Protein AF-A0A1V8UJ72-F1 (afdb_monomer)

Structure (mmCIF, N/CA/C/O backbone):
data_AF-A0A1V8UJ72-F1
#
_entry.id   AF-A0A1V8UJ72-F1
#
loop_
_atom_site.group_PDB
_atom_site.id
_atom_site.type_symbol
_atom_site.label_atom_id
_atom_site.label_alt_id
_atom_site.label_comp_id
_atom_site.label_asym_id
_atom_site.label_entity_id
_atom_site.label_seq_id
_atom_site.pdbx_PDB_ins_code
_atom_site.Cartn_x
_atom_site.Cartn_y
_atom_site.Cartn_z
_atom_site.occupancy
_atom_site.B_iso_or_equiv
_atom_site.auth_seq_id
_atom_site.auth_comp_id
_atom_site.auth_asym_id
_atom_site.auth_atom_id
_atom_site.pdbx_PDB_model_num
ATOM 1 N N . MET A 1 1 ? 10.448 -18.563 5.334 1.00 89.56 1 MET A N 1
ATOM 2 C CA . MET A 1 1 ? 10.384 -17.082 5.374 1.00 89.56 1 MET A CA 1
ATOM 3 C C . MET A 1 1 ? 9.768 -16.556 6.666 1.00 89.56 1 MET A C 1
ATOM 5 O O . MET A 1 1 ? 10.482 -15.885 7.393 1.00 89.56 1 MET A O 1
ATOM 9 N N . VAL A 1 2 ? 8.506 -16.857 7.001 1.00 96.00 2 VAL A N 1
ATOM 10 C CA . VAL A 1 2 ? 7.865 -16.287 8.211 1.00 96.00 2 VAL A CA 1
ATOM 11 C C . VAL A 1 2 ? 8.580 -16.618 9.518 1.00 96.00 2 VAL A C 1
ATOM 13 O O . VAL A 1 2 ? 8.790 -15.720 10.326 1.00 96.00 2 VAL A O 1
ATOM 16 N N . GLU A 1 3 ? 9.014 -17.864 9.709 1.00 97.06 3 GLU A N 1
ATOM 17 C CA . GLU A 1 3 ? 9.777 -18.255 10.903 1.00 97.06 3 GLU A CA 1
ATOM 18 C C . GLU A 1 3 ? 11.057 -17.426 11.065 1.00 97.06 3 GLU A C 1
ATOM 20 O O . GLU A 1 3 ? 11.321 -16.918 12.149 1.00 97.06 3 GLU A O 1
ATOM 25 N N . ALA A 1 4 ? 11.797 -17.204 9.974 1.00 96.75 4 ALA A N 1
ATOM 26 C CA . ALA A 1 4 ? 13.017 -16.399 9.986 1.00 96.75 4 ALA A CA 1
ATOM 27 C C . ALA A 1 4 ? 12.743 -14.926 10.342 1.00 96.75 4 ALA A C 1
ATOM 29 O O . ALA A 1 4 ? 13.462 -14.357 11.161 1.00 96.75 4 ALA A O 1
ATOM 30 N N . TYR A 1 5 ? 11.677 -14.319 9.800 1.00 95.88 5 TYR A N 1
ATOM 31 C CA . TYR A 1 5 ? 11.276 -12.955 10.172 1.00 95.88 5 TYR A CA 1
ATOM 32 C C . TYR A 1 5 ? 10.890 -12.846 11.649 1.00 95.88 5 TYR A C 1
ATOM 34 O O . TYR A 1 5 ? 11.315 -11.913 12.327 1.00 95.88 5 TYR A O 1
ATOM 42 N N . ASN A 1 6 ? 10.116 -13.804 12.161 1.00 97.69 6 ASN A N 1
ATOM 43 C CA . ASN A 1 6 ? 9.693 -13.815 13.562 1.00 97.69 6 ASN A CA 1
ATOM 44 C C . ASN A 1 6 ? 10.870 -14.052 14.518 1.00 97.69 6 ASN A C 1
ATOM 46 O O . ASN A 1 6 ? 10.947 -13.408 15.566 1.00 97.69 6 ASN A O 1
ATOM 50 N N . ALA A 1 7 ? 11.808 -14.928 14.148 1.00 97.44 7 ALA A N 1
ATOM 51 C CA . ALA A 1 7 ? 13.039 -15.142 14.899 1.00 97.44 7 ALA A CA 1
ATOM 52 C C . ALA A 1 7 ? 13.891 -13.864 14.941 1.00 97.44 7 ALA A C 1
ATOM 54 O O . ALA A 1 7 ? 14.328 -13.461 16.017 1.00 97.44 7 ALA A O 1
ATOM 55 N N . ALA A 1 8 ? 14.058 -13.183 13.802 1.00 97.00 8 ALA A N 1
ATOM 56 C CA . ALA A 1 8 ? 14.798 -11.926 13.724 1.00 97.00 8 ALA A CA 1
ATOM 57 C C . ALA A 1 8 ? 14.146 -10.806 14.554 1.00 97.00 8 ALA A C 1
ATOM 59 O O . ALA A 1 8 ? 14.841 -10.139 15.316 1.00 97.00 8 ALA A O 1
ATOM 60 N N . ALA A 1 9 ? 12.821 -10.640 14.467 1.00 97.00 9 ALA A N 1
ATOM 61 C CA . ALA A 1 9 ? 12.080 -9.657 15.261 1.00 97.00 9 ALA A CA 1
ATOM 62 C C . ALA A 1 9 ? 12.220 -9.909 16.771 1.00 97.00 9 ALA A C 1
ATOM 64 O O . ALA A 1 9 ? 12.452 -8.979 17.544 1.00 97.00 9 ALA A O 1
ATOM 65 N N . THR A 1 10 ? 12.144 -11.179 17.182 1.00 96.56 10 THR A N 1
ATOM 66 C CA . THR A 1 10 ? 12.336 -11.582 18.582 1.00 96.56 10 THR A CA 1
ATOM 67 C C . THR A 1 10 ? 13.761 -11.284 19.044 1.00 96.56 10 THR A C 1
ATOM 69 O O . THR A 1 10 ? 13.954 -10.673 20.093 1.00 96.56 10 THR A O 1
ATOM 72 N N . ALA A 1 11 ? 14.763 -11.665 18.247 1.00 97.31 11 ALA A N 1
ATOM 73 C CA . ALA A 1 11 ? 16.171 -11.440 18.562 1.00 97.31 11 ALA A CA 1
ATOM 74 C C . ALA A 1 11 ? 16.527 -9.947 18.658 1.00 97.31 11 ALA A C 1
ATOM 76 O O . ALA A 1 11 ? 17.374 -9.573 19.466 1.00 97.31 11 ALA A O 1
ATOM 77 N N . SER A 1 12 ? 15.868 -9.087 17.876 1.00 97.12 12 SER A N 1
ATOM 78 C CA . SER A 1 12 ? 16.070 -7.636 17.927 1.00 97.12 12 SER A CA 1
ATOM 79 C C . SER A 1 12 ? 15.250 -6.929 19.013 1.00 97.12 12 SER A C 1
ATOM 81 O O . SER A 1 12 ? 15.343 -5.709 19.132 1.00 97.12 12 SER A O 1
ATOM 83 N N . GLY A 1 13 ? 14.399 -7.646 19.757 1.00 96.81 13 GLY A N 1
ATOM 84 C CA . GLY A 1 13 ? 13.457 -7.052 20.712 1.00 96.81 13 GLY A CA 1
ATOM 85 C C . GLY A 1 13 ? 12.382 -6.173 20.060 1.00 96.81 13 GLY A C 1
ATOM 86 O O . GLY A 1 13 ? 11.794 -5.322 20.727 1.00 96.81 13 GLY A O 1
ATOM 87 N N . ALA A 1 14 ? 12.135 -6.339 18.756 1.00 95.69 14 ALA A N 1
ATOM 88 C CA . ALA A 1 14 ? 11.121 -5.575 18.044 1.00 95.69 14 ALA A CA 1
ATOM 89 C C . ALA A 1 14 ? 9.724 -6.124 18.356 1.00 95.69 14 ALA A C 1
ATOM 91 O O . ALA A 1 14 ? 9.498 -7.333 18.340 1.00 95.69 14 ALA A O 1
ATOM 92 N N . ASN A 1 15 ? 8.753 -5.233 18.565 1.00 95.62 15 ASN A N 1
ATOM 93 C CA . ASN A 1 15 ? 7.343 -5.613 18.640 1.00 95.62 15 ASN A CA 1
ATOM 94 C C . ASN A 1 15 ? 6.780 -5.828 17.224 1.00 95.62 15 ASN A C 1
ATOM 96 O O . ASN A 1 15 ? 6.045 -4.990 16.702 1.00 95.62 15 ASN A O 1
ATOM 100 N N . ALA A 1 16 ? 7.200 -6.913 16.572 1.00 94.81 16 ALA A N 1
ATOM 101 C CA . ALA A 1 16 ? 6.834 -7.237 15.198 1.00 94.81 16 ALA A CA 1
ATOM 102 C C . ALA A 1 16 ? 6.532 -8.731 15.033 1.00 94.81 16 ALA A C 1
ATOM 104 O O . ALA A 1 16 ? 7.149 -9.584 15.670 1.00 94.81 16 ALA A O 1
ATOM 105 N N . LYS A 1 17 ? 5.585 -9.040 14.142 1.00 95.38 17 LYS A N 1
ATOM 106 C CA . LYS A 1 17 ? 5.180 -10.403 13.794 1.00 95.38 17 LYS A CA 1
ATOM 107 C C . LYS A 1 17 ? 4.887 -10.495 12.300 1.00 95.38 17 LYS A C 1
ATOM 109 O O . LYS A 1 17 ? 4.203 -9.643 11.741 1.00 95.38 17 LYS A O 1
ATOM 114 N N . ALA A 1 18 ? 5.371 -11.556 11.676 1.00 96.19 18 ALA A N 1
ATOM 115 C CA . ALA A 1 18 ? 5.078 -11.947 10.310 1.00 96.19 18 ALA A CA 1
ATOM 116 C C . ALA A 1 18 ? 4.055 -13.094 10.277 1.00 96.19 18 ALA A C 1
ATOM 118 O O . ALA A 1 18 ? 4.056 -13.987 11.130 1.00 96.19 18 ALA A O 1
ATOM 119 N N . THR A 1 19 ? 3.210 -13.071 9.248 1.00 95.94 19 THR A N 1
ATOM 120 C CA . THR A 1 19 ? 2.212 -14.093 8.907 1.00 95.94 19 THR A CA 1
ATOM 121 C C . THR A 1 19 ? 2.201 -14.296 7.386 1.00 95.94 19 THR A C 1
ATOM 123 O O . THR A 1 19 ? 2.633 -13.401 6.657 1.00 95.94 19 THR A O 1
ATOM 126 N N . VAL A 1 20 ? 1.716 -15.442 6.897 1.00 95.50 20 VAL A N 1
ATOM 127 C CA . VAL A 1 20 ? 1.472 -15.670 5.459 1.00 95.50 20 VAL A CA 1
ATOM 128 C C . VAL A 1 20 ? -0.023 -15.796 5.220 1.00 95.50 20 VAL A C 1
ATOM 130 O O . VAL A 1 20 ? -0.658 -16.663 5.810 1.00 95.50 20 VAL A O 1
ATOM 133 N N . GLY A 1 21 ? -0.557 -14.989 4.308 1.00 93.69 21 GLY A N 1
ATOM 134 C CA . GLY A 1 21 ? -1.937 -15.086 3.851 1.00 93.69 21 GLY A CA 1
ATOM 135 C C . GLY A 1 21 ? -2.149 -14.368 2.529 1.00 93.69 21 GLY A C 1
ATOM 136 O O . GLY A 1 21 ? -1.396 -13.456 2.187 1.00 93.69 21 GLY A O 1
ATOM 137 N N . ASP A 1 22 ? -3.192 -14.772 1.809 1.00 94.75 22 ASP A N 1
ATOM 138 C CA . ASP A 1 22 ? -3.657 -14.087 0.608 1.00 94.75 22 ASP A CA 1
ATOM 139 C C . ASP A 1 22 ? -4.910 -13.260 0.937 1.00 94.75 22 ASP A C 1
ATOM 141 O O . ASP A 1 22 ? -6.009 -13.789 1.119 1.00 94.75 22 ASP A O 1
ATOM 145 N N . LEU A 1 23 ? -4.734 -11.941 1.046 1.00 94.00 23 LEU A N 1
ATOM 146 C CA . LEU A 1 23 ? -5.823 -10.996 1.323 1.00 94.00 23 LEU A CA 1
ATOM 147 C C . LEU A 1 23 ? -6.612 -10.604 0.064 1.00 94.00 23 LEU A C 1
ATOM 149 O O . LEU A 1 23 ? -7.622 -9.903 0.182 1.00 94.00 23 LEU A O 1
ATOM 153 N N . VAL A 1 24 ? -6.156 -11.028 -1.118 1.00 92.75 24 VAL A N 1
ATOM 154 C CA . VAL A 1 24 ? -6.780 -10.742 -2.419 1.00 92.75 24 VAL A CA 1
ATOM 155 C C . VAL A 1 24 ? -7.358 -11.987 -3.089 1.00 92.75 24 VAL A C 1
ATOM 157 O O . VAL A 1 24 ? -7.879 -11.892 -4.197 1.00 92.75 24 VAL A O 1
ATOM 160 N N . ALA A 1 25 ? -7.333 -13.131 -2.408 1.00 92.81 25 ALA A N 1
ATOM 161 C CA . ALA A 1 25 ? -8.064 -14.318 -2.820 1.00 92.81 25 ALA A CA 1
ATOM 162 C C . ALA A 1 25 ? -9.570 -14.025 -2.969 1.00 92.81 25 ALA A C 1
ATOM 164 O O . ALA A 1 25 ? -10.137 -13.189 -2.254 1.00 92.81 25 ALA A O 1
ATOM 165 N N . GLU A 1 26 ? -10.236 -14.771 -3.857 1.00 90.12 26 GLU A N 1
ATOM 166 C CA . GLU A 1 26 ? -11.695 -14.713 -4.035 1.00 90.12 26 GLU A CA 1
ATOM 167 C C . GLU A 1 26 ? -12.420 -14.884 -2.690 1.00 90.12 26 GLU A C 1
ATOM 169 O O . GLU A 1 26 ? -13.301 -14.096 -2.339 1.00 90.12 26 GLU A O 1
ATOM 174 N N . THR A 1 27 ? -11.966 -15.858 -1.895 1.00 92.44 27 THR A N 1
ATOM 175 C CA . THR A 1 27 ? -12.359 -16.037 -0.496 1.00 92.44 27 THR A CA 1
ATOM 176 C C . THR A 1 27 ? -11.128 -15.928 0.397 1.00 92.44 27 THR A C 1
ATOM 178 O O . THR A 1 27 ? -10.257 -16.795 0.382 1.00 92.44 27 THR A O 1
ATOM 181 N N . VAL A 1 28 ? -11.064 -14.863 1.198 1.00 93.88 28 VAL A N 1
ATOM 182 C CA . VAL A 1 28 ? -9.997 -14.670 2.188 1.00 93.88 28 VAL A CA 1
ATOM 183 C C . VAL A 1 28 ? -10.182 -15.665 3.333 1.00 93.88 28 VAL A C 1
ATOM 185 O O . VAL A 1 28 ? -11.279 -15.760 3.891 1.00 93.88 28 VAL A O 1
ATOM 188 N N . ALA A 1 29 ? -9.111 -16.374 3.693 1.00 95.00 29 ALA A N 1
ATOM 189 C CA . ALA A 1 29 ? -9.152 -17.417 4.714 1.00 95.00 29 ALA A CA 1
ATOM 190 C C . ALA A 1 29 ? -9.685 -16.891 6.070 1.00 95.00 29 ALA A C 1
ATOM 192 O O . ALA A 1 29 ? -9.388 -15.745 6.429 1.00 95.00 29 ALA A O 1
ATOM 193 N N . PRO A 1 30 ? -10.447 -17.703 6.837 1.00 94.56 30 PRO A N 1
ATOM 194 C CA . PRO A 1 30 ? -11.067 -17.281 8.100 1.00 94.56 30 PRO A CA 1
ATOM 195 C C . PRO A 1 30 ? -10.087 -16.678 9.113 1.00 94.56 30 PRO A C 1
ATOM 197 O O . PRO A 1 30 ? -10.427 -15.708 9.787 1.00 94.56 30 PRO A O 1
ATOM 200 N N . ASP A 1 31 ? -8.854 -17.185 9.147 1.00 94.38 31 ASP A N 1
ATOM 201 C CA . ASP A 1 31 ? -7.784 -16.717 10.034 1.00 94.38 31 ASP A CA 1
ATOM 202 C C . ASP A 1 31 ? -7.421 -15.236 9.821 1.00 94.38 31 ASP A C 1
ATOM 204 O O . ASP A 1 31 ? -6.834 -14.627 10.708 1.00 94.38 31 ASP A O 1
ATOM 208 N N . PHE A 1 32 ? -7.799 -14.640 8.680 1.00 95.38 32 PHE A N 1
ATOM 209 C CA . PHE A 1 32 ? -7.573 -13.229 8.327 1.00 95.38 32 PHE A CA 1
ATOM 210 C C . PHE A 1 32 ? -8.832 -12.349 8.422 1.00 95.38 32 PHE A C 1
ATOM 212 O O . PHE A 1 32 ? -8.868 -11.246 7.864 1.00 95.38 32 PHE A O 1
ATOM 219 N N . GLN A 1 33 ? -9.885 -12.842 9.085 1.00 93.06 33 GLN A N 1
ATOM 220 C CA . GLN A 1 33 ? -11.160 -12.131 9.278 1.00 93.06 33 GLN A CA 1
ATOM 221 C C . GLN A 1 33 ? -11.341 -11.570 10.698 1.00 93.06 33 GLN A C 1
ATOM 223 O O . GLN A 1 33 ? -12.274 -10.792 10.930 1.00 93.06 33 GLN A O 1
ATOM 228 N N . GLY A 1 34 ? -10.470 -11.967 11.633 1.00 93.94 34 GLY A N 1
ATOM 229 C CA . GLY A 1 34 ? -10.469 -11.503 13.021 1.00 93.94 34 GLY A CA 1
ATOM 230 C C . GLY A 1 34 ? -10.255 -9.992 13.168 1.00 93.94 34 GLY A C 1
ATOM 231 O O . GLY A 1 34 ? -9.817 -9.310 12.238 1.00 93.94 34 GLY A O 1
ATOM 232 N N . GLU A 1 35 ? -10.594 -9.458 14.342 1.00 95.38 35 GLU A N 1
ATOM 233 C CA . GLU A 1 35 ? -10.477 -8.024 14.652 1.00 95.38 35 GLU A CA 1
ATOM 234 C C . GLU A 1 35 ? -9.021 -7.537 14.641 1.00 95.38 35 GLU A C 1
ATOM 236 O O . GLU A 1 35 ? -8.760 -6.379 14.333 1.00 95.38 35 GLU A O 1
ATOM 241 N N . GLU A 1 36 ? -8.055 -8.428 14.875 1.00 94.88 36 GLU A N 1
ATOM 242 C CA . GLU A 1 36 ? -6.624 -8.139 14.766 1.00 94.88 36 GLU A CA 1
ATOM 243 C C . GLU A 1 36 ? -6.161 -7.816 13.332 1.00 94.88 36 GLU A C 1
ATOM 245 O O . GLU A 1 36 ? -5.056 -7.308 13.144 1.00 94.88 36 GLU A O 1
ATOM 250 N N . TRP A 1 37 ? -7.000 -8.090 12.324 1.00 96.19 37 TRP A N 1
ATOM 251 C CA . TRP A 1 37 ? -6.753 -7.789 10.908 1.00 96.19 37 TRP A CA 1
ATOM 252 C C . TRP A 1 37 ? -7.539 -6.580 10.400 1.00 96.19 37 TRP A C 1
ATOM 254 O O . TRP A 1 37 ? -7.673 -6.395 9.184 1.00 96.19 37 TRP A O 1
ATOM 264 N N . LYS A 1 38 ? -8.079 -5.769 11.308 1.00 96.19 38 LYS A N 1
ATOM 265 C CA . LYS A 1 38 ? -8.878 -4.582 11.004 1.00 96.19 38 LYS A CA 1
ATOM 266 C C . LYS A 1 38 ? -8.328 -3.375 11.748 1.00 96.19 38 LYS A C 1
ATOM 268 O O . LYS A 1 38 ? -7.474 -3.493 12.619 1.00 96.19 38 LYS A O 1
ATOM 273 N N . ASP A 1 39 ? -8.837 -2.206 11.374 1.00 97.25 39 ASP A N 1
ATOM 274 C CA . ASP A 1 39 ? -8.538 -0.940 12.030 1.00 97.25 39 ASP A CA 1
ATOM 275 C C . ASP A 1 39 ? -7.035 -0.672 12.197 1.00 97.25 39 ASP A C 1
ATOM 277 O O . ASP A 1 39 ? -6.575 -0.183 13.227 1.00 97.25 39 ASP A O 1
ATOM 281 N N . PHE A 1 40 ? -6.256 -0.930 11.148 1.00 98.31 40 PHE A N 1
ATOM 282 C CA . PHE A 1 40 ? -4.857 -0.522 11.100 1.00 98.31 40 PHE A CA 1
ATOM 283 C C . PHE A 1 40 ? -4.734 0.996 10.929 1.00 98.31 40 PHE A C 1
ATOM 285 O O . PHE A 1 40 ? -5.432 1.612 10.118 1.00 98.31 40 PHE A O 1
ATOM 292 N N . ASP A 1 41 ? -3.799 1.608 11.655 1.00 98.62 41 ASP A N 1
ATOM 293 C CA . ASP A 1 41 ? -3.426 3.011 11.439 1.00 98.62 41 ASP A CA 1
ATOM 294 C C . ASP A 1 41 ? -2.710 3.198 10.096 1.00 98.62 41 ASP A C 1
ATOM 296 O O . ASP A 1 41 ? -2.903 4.203 9.412 1.00 98.62 41 ASP A O 1
ATOM 300 N N . VAL A 1 42 ? -1.903 2.214 9.693 1.00 98.38 42 VAL A N 1
ATOM 301 C CA . VAL A 1 42 ? -1.165 2.234 8.430 1.00 98.38 42 VAL A CA 1
ATOM 302 C C . VAL A 1 42 ? -1.124 0.835 7.823 1.00 98.38 42 VAL A C 1
ATOM 304 O O . VAL A 1 42 ? -0.844 -0.139 8.518 1.00 98.38 42 VAL A O 1
ATOM 307 N N . ALA A 1 43 ? -1.343 0.749 6.514 1.00 98.25 43 ALA A N 1
ATOM 308 C CA . ALA A 1 43 ? -1.054 -0.427 5.700 1.00 98.25 43 ALA A CA 1
ATOM 309 C C . ALA A 1 43 ? -0.022 -0.037 4.639 1.00 98.25 43 ALA A C 1
ATOM 311 O O . ALA A 1 43 ? -0.145 1.021 4.020 1.00 98.25 43 ALA A O 1
ATOM 312 N N . VAL A 1 44 ? 0.997 -0.873 4.432 1.00 98.19 44 VAL A N 1
ATOM 313 C CA . VAL A 1 44 ? 2.096 -0.578 3.504 1.00 98.19 44 VAL A CA 1
ATOM 314 C C . VAL A 1 44 ? 2.305 -1.739 2.544 1.00 98.19 44 VAL A C 1
ATOM 316 O O . VAL A 1 44 ? 2.446 -2.881 2.975 1.00 98.19 44 VAL A O 1
ATOM 319 N N . ILE A 1 45 ? 2.386 -1.435 1.251 1.00 97.88 45 ILE A N 1
ATOM 320 C CA . ILE A 1 45 ? 2.926 -2.347 0.240 1.00 97.88 45 ILE A CA 1
ATOM 321 C C . ILE A 1 45 ? 4.295 -1.810 -0.175 1.00 97.88 45 ILE A C 1
ATOM 323 O O . ILE A 1 45 ? 4.387 -0.714 -0.728 1.00 97.88 45 ILE A O 1
ATOM 327 N N . GLY A 1 46 ? 5.354 -2.569 0.103 1.00 96.00 46 GLY A N 1
ATOM 328 C CA . GLY A 1 46 ? 6.724 -2.216 -0.266 1.00 96.00 46 GLY A CA 1
ATOM 329 C C . GLY A 1 46 ? 7.258 -3.125 -1.365 1.00 96.00 46 GLY A C 1
ATOM 330 O O . GLY A 1 46 ? 7.418 -4.318 -1.134 1.00 96.00 46 GLY A O 1
ATOM 331 N N . LEU A 1 47 ? 7.541 -2.554 -2.537 1.00 93.75 47 LEU A N 1
ATOM 332 C CA . LEU A 1 47 ? 8.181 -3.202 -3.689 1.00 93.75 47 LEU A CA 1
ATOM 333 C C . LEU A 1 47 ? 7.540 -4.534 -4.114 1.00 93.75 47 LEU A C 1
ATOM 335 O O . LEU A 1 47 ? 8.231 -5.433 -4.584 1.00 93.75 47 LEU A O 1
ATOM 339 N N . GLY A 1 48 ? 6.224 -4.662 -3.952 1.00 91.81 48 GLY A N 1
ATOM 340 C CA . GLY A 1 48 ? 5.487 -5.869 -4.328 1.00 91.81 48 GLY A CA 1
ATOM 341 C C . GLY A 1 48 ? 4.138 -5.601 -4.982 1.00 91.81 48 GLY A C 1
ATOM 342 O O . GLY A 1 48 ? 3.418 -6.544 -5.297 1.00 91.81 48 GLY A O 1
ATOM 343 N N . PHE A 1 49 ? 3.771 -4.337 -5.208 1.00 96.25 49 PHE A N 1
ATOM 344 C CA . PHE A 1 49 ? 2.467 -3.995 -5.769 1.00 96.25 49 PHE A CA 1
ATOM 345 C C . PHE A 1 49 ? 2.330 -4.478 -7.218 1.00 96.25 49 PHE A C 1
ATOM 347 O O . PHE A 1 49 ? 1.276 -4.954 -7.630 1.00 96.25 49 PHE A O 1
ATOM 354 N N . HIS A 1 50 ? 3.427 -4.452 -7.972 1.00 94.56 50 HIS A N 1
ATOM 355 C CA . HIS A 1 50 ? 3.488 -4.969 -9.339 1.00 94.56 50 HIS A CA 1
ATOM 356 C C . HIS A 1 50 ? 3.299 -6.493 -9.474 1.00 94.56 50 HIS A C 1
ATOM 358 O O . HIS A 1 50 ? 3.167 -6.983 -10.598 1.00 94.56 50 HIS A O 1
ATOM 364 N N . HIS A 1 51 ? 3.283 -7.249 -8.371 1.00 93.12 51 HIS A N 1
ATOM 365 C CA . HIS A 1 51 ? 3.023 -8.693 -8.368 1.00 93.12 51 HIS A CA 1
ATOM 366 C C . HIS A 1 51 ? 1.539 -9.060 -8.214 1.00 93.12 51 HIS A C 1
ATOM 368 O O . HIS A 1 51 ? 1.167 -10.199 -8.499 1.00 93.12 51 HIS A O 1
ATOM 374 N N . PHE A 1 52 ? 0.676 -8.133 -7.786 1.00 93.19 52 PHE A N 1
ATOM 375 C CA . PHE A 1 52 ? -0.758 -8.415 -7.683 1.00 93.19 52 PHE A CA 1
ATOM 376 C C . PHE A 1 52 ? -1.369 -8.573 -9.072 1.00 93.19 52 PHE A C 1
ATOM 378 O O . PHE A 1 52 ? -1.157 -7.726 -9.925 1.00 93.19 52 PHE A O 1
ATOM 385 N N . ALA A 1 53 ? -2.153 -9.630 -9.292 1.00 92.19 53 ALA A N 1
ATOM 386 C CA . ALA A 1 53 ? -2.896 -9.806 -10.543 1.00 92.19 53 ALA A CA 1
ATOM 387 C C . ALA A 1 53 ? -4.060 -8.808 -10.675 1.00 92.19 53 ALA A C 1
ATOM 389 O O . ALA A 1 53 ? -4.401 -8.395 -11.780 1.00 92.19 53 ALA A O 1
ATOM 390 N N . ASP A 1 54 ? -4.647 -8.418 -9.540 1.00 93.88 54 ASP A N 1
ATOM 391 C CA . ASP A 1 54 ? -5.674 -7.384 -9.447 1.00 93.88 54 ASP A CA 1
ATOM 392 C C . ASP A 1 54 ? -5.252 -6.324 -8.410 1.00 93.88 54 ASP A C 1
ATOM 394 O O . ASP A 1 54 ? -5.561 -6.437 -7.215 1.00 93.88 54 ASP A O 1
ATOM 398 N N . PRO A 1 55 ? -4.521 -5.280 -8.845 1.00 95.44 55 PRO A N 1
ATOM 399 C CA . PRO A 1 55 ? -4.135 -4.169 -7.984 1.00 95.44 55 PRO A CA 1
ATOM 400 C C . PRO A 1 55 ? -5.340 -3.437 -7.386 1.00 95.44 55 PRO A C 1
ATOM 402 O O . PRO A 1 55 ? -5.238 -2.887 -6.288 1.00 95.44 55 PRO A O 1
ATOM 405 N N . ALA A 1 56 ? -6.487 -3.433 -8.076 1.00 94.94 56 ALA A N 1
ATOM 406 C CA . ALA A 1 56 ? -7.672 -2.744 -7.593 1.00 94.94 56 ALA A CA 1
ATOM 407 C C . ALA A 1 56 ? -8.307 -3.465 -6.408 1.00 94.94 56 ALA A C 1
ATOM 409 O O . ALA A 1 56 ? -8.627 -2.837 -5.393 1.00 94.94 56 ALA A O 1
ATOM 410 N N . LEU A 1 57 ? -8.403 -4.791 -6.493 1.00 95.88 57 LEU A N 1
ATOM 411 C CA . LEU A 1 57 ? -8.820 -5.615 -5.369 1.00 95.88 57 LEU A CA 1
ATOM 412 C C . LEU A 1 57 ? -7.853 -5.481 -4.187 1.00 95.88 57 LEU A C 1
ATOM 414 O O . LEU A 1 57 ? -8.311 -5.344 -3.054 1.00 95.88 57 LEU A O 1
ATOM 418 N N . ALA A 1 58 ? -6.539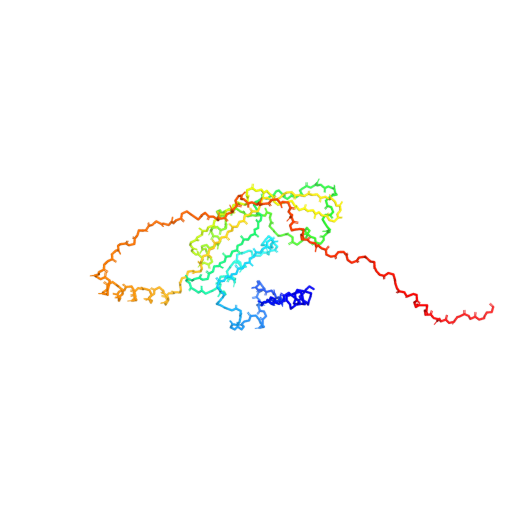 -5.449 -4.436 1.00 96.94 58 ALA A N 1
ATOM 419 C CA . ALA A 1 58 ? -5.534 -5.258 -3.388 1.00 96.94 58 ALA A CA 1
ATOM 420 C C . ALA A 1 58 ? -5.732 -3.944 -2.621 1.00 96.94 58 ALA A C 1
ATOM 422 O O . ALA A 1 58 ? -5.839 -3.959 -1.391 1.00 96.94 58 ALA A O 1
ATOM 423 N N . VAL A 1 59 ? -5.847 -2.818 -3.334 1.00 98.00 59 VAL A N 1
ATOM 424 C CA . VAL A 1 59 ? -6.078 -1.508 -2.707 1.00 98.00 59 VAL A CA 1
ATOM 425 C C . VAL A 1 59 ? -7.389 -1.517 -1.930 1.00 98.00 59 VAL A C 1
ATOM 427 O O . VAL A 1 59 ? -7.382 -1.185 -0.748 1.00 98.00 59 VAL A O 1
ATOM 430 N N . LYS A 1 60 ? -8.489 -1.991 -2.527 1.00 96.69 60 LYS A N 1
ATOM 431 C CA . LYS A 1 60 ? -9.789 -2.075 -1.850 1.00 96.69 60 LYS A CA 1
ATOM 432 C C . LYS A 1 60 ? -9.720 -2.883 -0.549 1.00 96.69 60 LYS A C 1
ATOM 434 O O . LYS A 1 60 ? -10.168 -2.409 0.495 1.00 96.69 60 LYS A O 1
ATOM 439 N N . ARG A 1 61 ? -9.144 -4.089 -0.587 1.00 96.88 61 ARG A N 1
ATOM 440 C CA . ARG A 1 61 ? -9.056 -5.000 0.569 1.00 96.88 61 ARG A CA 1
ATOM 441 C C . ARG A 1 61 ? -8.190 -4.441 1.691 1.00 96.88 61 ARG A C 1
ATOM 443 O O . ARG A 1 61 ? -8.503 -4.672 2.861 1.00 96.88 61 ARG A O 1
ATOM 450 N N . LEU A 1 62 ? -7.125 -3.716 1.361 1.00 97.50 62 LEU A N 1
ATOM 451 C CA . LEU A 1 62 ? -6.298 -3.038 2.356 1.00 97.50 62 LEU A CA 1
ATOM 452 C C . LEU A 1 62 ? -7.008 -1.807 2.919 1.00 97.50 62 LEU A C 1
ATOM 454 O O . LEU A 1 62 ? -7.015 -1.624 4.133 1.00 97.50 62 LEU A O 1
ATOM 458 N N . THR A 1 63 ? -7.684 -1.015 2.083 1.00 98.00 63 THR A N 1
ATOM 459 C CA . THR A 1 63 ? -8.489 0.118 2.551 1.00 98.00 63 THR A CA 1
ATOM 460 C C . THR A 1 63 ? -9.589 -0.327 3.512 1.00 98.00 63 THR A C 1
ATOM 462 O O . THR A 1 63 ? -9.783 0.310 4.543 1.00 98.00 63 THR A O 1
ATOM 465 N N . GLU A 1 64 ? -10.269 -1.447 3.253 1.00 96.06 64 GLU A N 1
ATOM 466 C CA . GLU A 1 64 ? -11.285 -2.016 4.155 1.00 96.06 64 GLU A CA 1
ATOM 467 C C . GLU A 1 64 ? -10.745 -2.342 5.560 1.00 96.06 64 GLU A C 1
ATOM 469 O O . GLU A 1 64 ? -11.520 -2.335 6.520 1.00 96.06 64 GLU A O 1
ATOM 474 N N . ARG A 1 65 ? -9.431 -2.563 5.694 1.00 97.56 65 ARG A N 1
ATOM 475 C CA . ARG A 1 65 ? -8.745 -2.918 6.946 1.00 97.56 65 ARG A CA 1
ATOM 476 C C . ARG A 1 65 ? -8.114 -1.727 7.672 1.00 97.56 65 ARG A C 1
ATOM 478 O O . ARG A 1 65 ? -7.601 -1.899 8.769 1.00 97.56 65 ARG A O 1
ATOM 485 N N . LEU A 1 66 ? -8.138 -0.526 7.096 1.00 98.50 66 LEU A N 1
ATOM 486 C CA . LEU A 1 66 ? -7.610 0.692 7.729 1.00 98.50 66 LEU A CA 1
ATOM 487 C C . LEU A 1 66 ? -8.632 1.340 8.666 1.00 98.50 66 LEU A C 1
ATOM 489 O O . LEU A 1 66 ? -9.817 1.285 8.381 1.00 98.50 66 LEU A O 1
ATOM 493 N N . LYS A 1 67 ? -8.232 2.070 9.708 1.00 98.25 67 LYS A N 1
ATOM 494 C CA . LYS A 1 67 ? -9.195 2.862 10.505 1.00 98.25 67 LYS A CA 1
ATOM 495 C C . LYS A 1 67 ? -9.934 3.889 9.629 1.00 98.25 67 LYS A C 1
ATOM 497 O O . LYS A 1 67 ? -9.277 4.660 8.925 1.00 98.25 67 LYS A O 1
ATOM 502 N N . PRO A 1 68 ? -11.277 3.971 9.650 1.00 97.25 68 PRO A N 1
ATOM 503 C CA . PRO A 1 68 ? -12.000 5.009 8.917 1.00 97.25 68 PRO A CA 1
ATOM 504 C C . PRO A 1 68 ? -11.641 6.424 9.381 1.00 97.25 68 PRO A C 1
ATOM 506 O O . PRO A 1 68 ? -11.660 6.727 10.569 1.00 97.25 68 PRO A O 1
ATOM 509 N N . GLY A 1 69 ? -11.361 7.318 8.435 1.00 95.38 69 GLY A N 1
ATOM 510 C CA . GLY A 1 69 ? -11.071 8.731 8.684 1.00 95.38 69 GLY A CA 1
ATOM 511 C C . GLY A 1 69 ? -9.625 9.048 9.074 1.00 95.38 69 GLY A C 1
ATOM 512 O O . GLY A 1 69 ? -9.213 10.194 8.891 1.00 95.38 69 GLY A O 1
ATOM 513 N N . THR A 1 70 ? -8.856 8.074 9.571 1.00 96.44 70 THR A N 1
ATOM 514 C CA . THR A 1 70 ? -7.470 8.287 10.030 1.00 96.44 70 THR A CA 1
ATOM 515 C C . THR A 1 70 ? -6.451 7.332 9.420 1.00 96.44 70 THR A C 1
ATOM 517 O O . THR A 1 70 ? -5.298 7.723 9.267 1.00 96.44 70 THR A O 1
ATOM 520 N N . GLY A 1 71 ? -6.847 6.109 9.065 1.00 98.56 71 GLY A N 1
ATOM 521 C CA . GLY A 1 71 ? -5.925 5.097 8.565 1.00 98.56 71 GLY A CA 1
ATOM 522 C C . GLY A 1 71 ? -5.364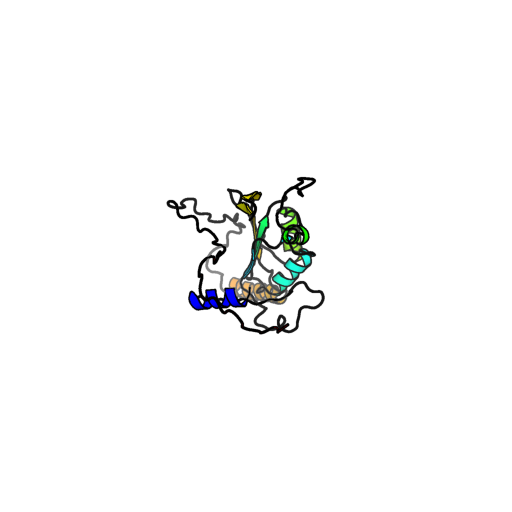 5.451 7.189 1.00 98.56 71 GLY A C 1
ATOM 523 O O . GLY A 1 71 ? -6.070 6.025 6.359 1.00 98.56 71 GLY A O 1
ATOM 524 N N . VAL A 1 72 ? -4.102 5.108 6.930 1.00 98.69 72 VAL A N 1
ATOM 525 C CA . VAL A 1 72 ? -3.387 5.479 5.697 1.00 98.69 72 VAL A CA 1
ATOM 526 C C . VAL A 1 72 ? -2.882 4.243 4.957 1.00 98.69 72 VAL A C 1
ATOM 528 O O . VAL A 1 72 ? -2.199 3.399 5.532 1.00 98.69 72 VAL A O 1
ATOM 531 N N . LEU A 1 73 ? -3.172 4.156 3.659 1.00 98.75 73 LEU A N 1
ATOM 532 C CA . LEU A 1 73 ? -2.494 3.228 2.756 1.00 98.75 73 LEU A CA 1
ATOM 533 C C . LEU A 1 73 ? -1.255 3.916 2.190 1.00 98.75 73 LEU A C 1
ATOM 535 O O . LEU A 1 73 ? -1.355 5.042 1.700 1.00 98.75 73 LEU A O 1
ATOM 539 N N . VAL A 1 74 ? -0.118 3.224 2.209 1.00 98.69 74 VAL A N 1
ATOM 540 C CA . VAL A 1 74 ? 1.121 3.642 1.548 1.00 98.69 74 VAL A CA 1
ATOM 541 C C . VAL A 1 74 ? 1.550 2.567 0.555 1.00 98.69 74 VAL A C 1
ATOM 543 O O . VAL A 1 74 ? 1.603 1.385 0.890 1.00 98.69 74 VAL A O 1
ATOM 546 N N . ILE A 1 75 ? 1.886 2.972 -0.666 1.00 98.56 75 ILE A N 1
ATOM 547 C CA . ILE A 1 75 ? 2.460 2.089 -1.683 1.00 98.56 75 ILE A CA 1
ATOM 548 C C . ILE A 1 75 ? 3.811 2.651 -2.097 1.00 98.56 75 ILE A C 1
ATOM 550 O O . ILE A 1 75 ? 3.908 3.808 -2.502 1.00 98.56 75 ILE A O 1
ATOM 554 N N . VAL A 1 76 ? 4.841 1.816 -2.007 1.00 98.06 76 VAL A N 1
ATOM 555 C CA . VAL A 1 76 ? 6.186 2.103 -2.502 1.00 98.06 76 VAL A CA 1
ATOM 556 C C . VAL A 1 76 ? 6.478 1.125 -3.627 1.00 98.06 76 VAL A C 1
ATOM 558 O O . VAL A 1 76 ? 6.598 -0.072 -3.376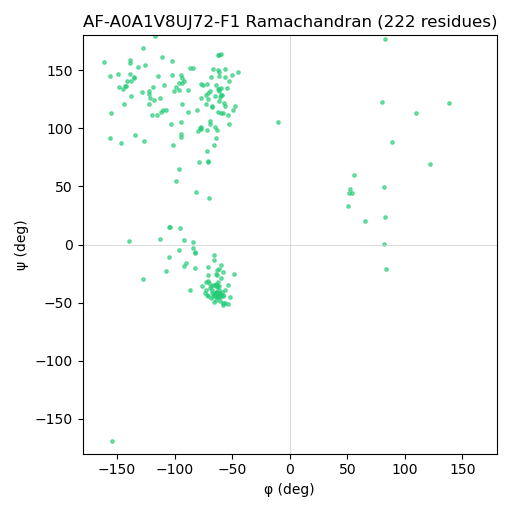 1.00 98.06 76 VAL A O 1
ATOM 561 N N . ASP A 1 77 ? 6.563 1.603 -4.863 1.00 97.06 77 ASP A N 1
ATOM 562 C CA . ASP A 1 77 ? 6.807 0.746 -6.028 1.00 97.06 77 ASP A CA 1
ATOM 563 C C . ASP A 1 77 ? 7.464 1.541 -7.170 1.00 97.06 77 ASP A C 1
ATOM 565 O O . ASP A 1 77 ? 7.946 2.652 -6.967 1.00 97.06 77 ASP A O 1
ATOM 569 N N . PHE A 1 78 ? 7.544 0.977 -8.369 1.00 95.12 78 PHE A N 1
ATOM 570 C CA . PHE A 1 78 ? 8.246 1.542 -9.509 1.00 95.12 78 PHE A CA 1
ATOM 571 C C . PHE A 1 78 ? 7.333 2.375 -10.412 1.00 95.12 78 PHE A C 1
ATOM 573 O O . PHE A 1 78 ? 6.188 2.011 -10.693 1.00 95.12 78 PHE A O 1
ATOM 580 N N . LEU A 1 79 ? 7.880 3.468 -10.948 1.00 93.88 79 LEU A N 1
ATOM 581 C CA . LEU A 1 79 ? 7.314 4.124 -12.129 1.00 93.88 79 LEU A CA 1
ATOM 582 C C . LEU A 1 79 ? 7.283 3.169 -13.332 1.00 93.88 79 LEU A C 1
ATOM 584 O O . LEU A 1 79 ? 7.990 2.157 -13.312 1.00 93.88 79 LEU A O 1
ATOM 588 N N . PRO A 1 80 ? 6.508 3.481 -14.391 1.00 92.88 80 PRO A N 1
ATOM 589 C CA . PRO A 1 80 ? 6.447 2.632 -15.566 1.00 92.88 80 PRO A CA 1
ATOM 590 C C . PRO A 1 80 ? 7.833 2.362 -16.148 1.00 92.88 80 PRO A C 1
ATOM 592 O O . PRO A 1 80 ? 8.641 3.279 -16.306 1.00 92.88 80 PRO A O 1
ATOM 595 N N . PHE A 1 81 ? 8.100 1.105 -16.479 1.00 84.88 81 PHE A N 1
ATOM 596 C CA . PHE A 1 81 ? 9.345 0.682 -17.112 1.00 84.88 81 PHE A CA 1
ATOM 597 C C . PHE A 1 81 ? 9.051 -0.216 -18.309 1.00 84.88 81 PHE A C 1
ATOM 599 O O . PHE A 1 81 ? 8.024 -0.887 -18.357 1.00 84.88 81 PHE A O 1
ATOM 606 N N . ALA A 1 82 ? 9.950 -0.229 -19.292 1.00 76.25 82 ALA A N 1
ATOM 607 C CA . ALA A 1 82 ? 9.781 -1.093 -20.452 1.00 76.25 82 ALA A CA 1
ATOM 608 C C . ALA A 1 82 ? 9.778 -2.572 -20.014 1.00 76.25 82 ALA A C 1
ATOM 610 O O . ALA A 1 82 ? 10.666 -2.975 -19.244 1.00 76.25 82 ALA A O 1
ATOM 611 N N . PRO A 1 83 ? 8.836 -3.398 -20.512 1.00 67.44 83 PRO A N 1
ATOM 612 C CA . PRO A 1 83 ? 9.008 -4.842 -20.484 1.00 67.44 83 PRO A CA 1
ATOM 613 C C . PRO A 1 83 ? 10.356 -5.162 -21.131 1.00 67.44 83 PRO A C 1
ATOM 615 O O . PRO A 1 83 ? 10.740 -4.524 -22.114 1.00 67.44 83 PRO A O 1
ATOM 618 N N . LYS A 1 84 ? 11.108 -6.126 -20.596 1.00 60.03 84 LYS A N 1
ATOM 619 C CA . LYS A 1 84 ? 12.325 -6.580 -21.277 1.00 60.03 84 LYS A CA 1
ATOM 620 C C . LYS A 1 84 ? 11.922 -7.386 -22.519 1.00 60.03 84 LYS A C 1
ATOM 622 O O . LYS A 1 84 ? 11.903 -8.611 -22.477 1.00 60.03 84 LYS A O 1
ATOM 627 N N . GLU A 1 85 ? 11.584 -6.716 -23.616 1.00 40.72 85 GLU A N 1
ATOM 628 C CA . GLU A 1 85 ? 11.499 -7.350 -24.931 1.00 40.72 85 GLU A CA 1
ATOM 629 C C . GLU A 1 85 ? 12.917 -7.751 -25.369 1.00 40.72 85 GLU A C 1
ATOM 631 O O . GLU A 1 85 ? 13.819 -6.922 -25.474 1.00 40.72 85 GLU A O 1
ATOM 636 N N . HIS A 1 86 ? 13.126 -9.052 -25.576 1.00 37.44 86 HIS A N 1
ATOM 637 C CA . HIS A 1 86 ? 14.252 -9.623 -26.323 1.00 37.44 86 HIS A CA 1
ATOM 638 C C . HIS A 1 86 ? 15.679 -9.230 -25.893 1.00 37.44 86 HIS A C 1
ATOM 640 O O . HIS A 1 86 ? 16.556 -9.043 -26.733 1.00 37.44 86 HIS A O 1
ATOM 646 N N . GLN A 1 87 ? 15.974 -9.224 -24.592 1.00 37.59 87 GLN A N 1
ATOM 647 C CA . GLN A 1 87 ? 17.350 -9.467 -24.144 1.00 37.59 87 GLN A CA 1
ATOM 648 C C . GLN A 1 87 ? 17.487 -10.950 -23.819 1.00 37.59 87 GLN A C 1
ATOM 650 O O . GLN A 1 87 ? 17.187 -11.401 -22.712 1.00 37.59 87 GLN A O 1
ATOM 655 N N . HIS A 1 88 ? 17.916 -11.719 -24.822 1.00 38.81 88 HIS A N 1
ATOM 656 C CA . HIS A 1 88 ? 18.532 -13.016 -24.586 1.00 38.81 88 HIS A CA 1
ATOM 657 C C . HIS A 1 88 ? 19.584 -12.818 -23.480 1.00 38.81 88 HIS A C 1
ATOM 659 O O . HIS A 1 88 ? 20.491 -12.006 -23.642 1.00 38.81 88 HIS A O 1
ATOM 665 N N . HIS A 1 89 ? 19.414 -13.518 -22.354 1.00 40.34 89 HIS A N 1
ATOM 666 C CA . HIS A 1 89 ? 20.275 -13.483 -21.159 1.00 40.34 89 HIS A CA 1
ATOM 667 C C . HIS A 1 89 ? 20.054 -12.325 -20.165 1.00 40.34 89 HIS A C 1
ATOM 669 O O . HIS A 1 89 ? 20.999 -11.704 -19.695 1.00 40.34 89 HIS A O 1
ATOM 675 N N . SER A 1 90 ? 18.809 -12.071 -19.750 1.00 40.91 90 SER A N 1
ATOM 676 C CA . SER A 1 90 ? 18.547 -11.501 -18.416 1.00 40.91 90 SER A CA 1
ATOM 677 C C . SER A 1 90 ? 18.099 -12.630 -17.490 1.00 40.91 90 SER A C 1
ATOM 679 O O . SER A 1 90 ? 16.900 -12.850 -17.332 1.00 40.91 90 SER A O 1
ATOM 681 N N . HIS A 1 91 ? 19.047 -13.343 -16.881 1.00 47.69 91 HIS A N 1
ATOM 682 C CA . HIS A 1 91 ? 18.785 -14.441 -15.945 1.00 47.69 91 HIS A CA 1
ATOM 683 C C . HIS A 1 91 ? 18.466 -13.928 -14.529 1.00 47.69 91 HIS A C 1
ATOM 685 O O . HIS A 1 91 ? 18.881 -14.510 -13.527 1.00 47.69 91 HIS A O 1
ATOM 691 N N . SER A 1 92 ? 17.607 -12.903 -14.427 1.00 45.56 92 SER A N 1
ATOM 692 C CA . SER A 1 92 ? 16.672 -12.871 -13.298 1.00 45.56 92 SER A CA 1
ATOM 693 C C . SER A 1 92 ? 15.973 -14.225 -13.374 1.00 45.56 92 SER A C 1
ATOM 695 O O . SER A 1 92 ? 15.348 -14.485 -14.401 1.00 45.56 92 SER A O 1
ATOM 697 N N . GLY A 1 93 ? 16.204 -15.128 -12.415 1.00 40.06 93 GLY A N 1
ATOM 698 C CA . GLY A 1 93 ? 15.780 -16.527 -12.537 1.00 40.06 93 GLY A CA 1
ATOM 699 C C . GLY A 1 93 ? 14.343 -16.645 -13.072 1.00 40.06 93 GLY A C 1
ATOM 700 O O . GLY A 1 93 ? 13.538 -15.741 -12.819 1.00 40.06 93 GLY A O 1
ATOM 701 N N . PRO A 1 94 ? 14.005 -17.711 -13.823 1.00 47.16 94 PRO A N 1
ATOM 702 C CA . PRO A 1 94 ? 12.686 -17.872 -14.456 1.00 47.16 94 PRO A CA 1
ATOM 703 C C . PRO A 1 94 ? 11.507 -17.616 -13.493 1.00 47.16 94 PRO A C 1
ATOM 705 O O . PRO A 1 94 ? 10.441 -17.160 -13.907 1.00 47.16 94 PRO A O 1
ATOM 708 N N . ASP A 1 95 ? 11.734 -17.801 -12.196 1.00 49.78 95 ASP A N 1
ATOM 709 C CA . ASP A 1 95 ? 10.772 -17.605 -11.113 1.00 49.78 95 ASP A CA 1
ATOM 710 C C . ASP A 1 95 ? 10.414 -16.128 -10.822 1.00 49.78 95 ASP A C 1
ATOM 712 O O . ASP A 1 95 ? 9.318 -15.835 -10.352 1.00 49.78 95 ASP A O 1
ATOM 716 N N . MET A 1 96 ? 11.292 -15.159 -11.115 1.00 54.00 96 MET A N 1
ATOM 717 C CA . MET A 1 96 ? 11.048 -13.734 -10.814 1.00 54.00 96 MET A CA 1
ATOM 718 C C . MET A 1 96 ? 10.268 -13.016 -11.922 1.00 54.00 96 MET A C 1
ATOM 720 O O . MET A 1 96 ? 9.399 -12.198 -11.643 1.00 54.00 96 MET A O 1
ATOM 724 N N . GLN A 1 97 ? 10.549 -13.311 -13.194 1.00 56.56 97 GLN A N 1
ATOM 725 C CA . GLN A 1 97 ? 9.856 -12.649 -14.311 1.00 56.56 97 GLN A CA 1
ATOM 726 C C . GLN A 1 97 ? 8.407 -13.135 -14.457 1.00 56.56 97 GLN A C 1
ATOM 728 O O . GLN A 1 97 ? 7.526 -12.365 -14.825 1.00 56.56 97 GLN A O 1
ATOM 733 N N . THR A 1 98 ? 8.137 -14.400 -14.125 1.00 60.84 98 THR A N 1
ATOM 734 C CA . THR A 1 98 ? 6.795 -15.008 -14.208 1.00 60.84 98 THR A CA 1
ATOM 735 C C . THR A 1 98 ? 5.826 -14.487 -13.140 1.00 60.84 98 THR A C 1
ATOM 737 O O . THR A 1 98 ? 4.598 -14.577 -13.294 1.00 60.84 98 THR A O 1
ATOM 740 N N . THR A 1 99 ? 6.356 -13.902 -12.064 1.00 68.94 99 THR A N 1
ATOM 741 C CA . THR A 1 99 ? 5.565 -13.349 -10.962 1.00 68.94 99 THR A CA 1
ATOM 742 C C . THR A 1 99 ? 5.235 -11.869 -11.145 1.00 68.94 99 THR A C 1
ATOM 744 O O . THR A 1 99 ? 4.286 -11.405 -10.516 1.00 68.94 99 THR A O 1
ATOM 747 N N . ILE A 1 100 ? 5.937 -11.115 -12.003 1.00 78.31 100 ILE A N 1
ATOM 748 C CA . ILE A 1 100 ? 5.592 -9.714 -12.315 1.00 78.31 100 ILE A CA 1
ATOM 749 C C . ILE A 1 100 ? 4.307 -9.684 -13.149 1.00 78.31 100 ILE A C 1
ATOM 751 O O . ILE A 1 100 ? 4.218 -10.326 -14.195 1.00 78.31 100 ILE A O 1
ATOM 755 N N . LYS A 1 101 ? 3.307 -8.929 -12.689 1.00 85.25 101 LYS A N 1
ATOM 756 C CA . LYS A 1 101 ? 2.018 -8.752 -13.378 1.00 85.25 101 LYS A CA 1
ATOM 757 C C . LYS A 1 101 ? 1.873 -7.369 -14.006 1.00 85.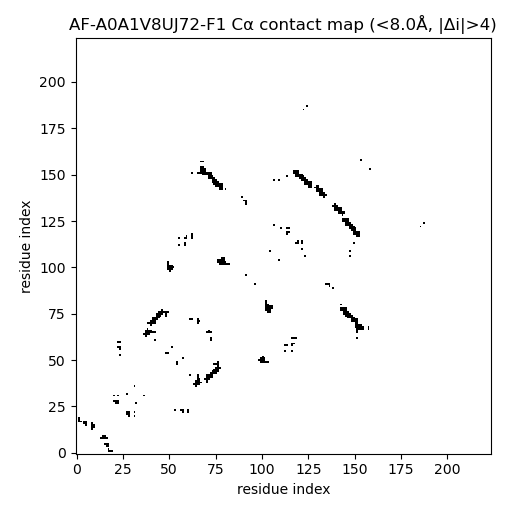25 101 LYS A C 1
ATOM 759 O O . LYS A 1 101 ? 1.135 -7.216 -14.975 1.00 85.25 101 LYS A O 1
ATOM 764 N N . HIS A 1 102 ? 2.616 -6.382 -13.502 1.00 87.69 102 HIS A N 1
ATOM 765 C CA . HIS A 1 102 ? 2.568 -4.998 -13.968 1.00 87.69 102 HIS A CA 1
ATOM 766 C C . HIS A 1 102 ? 3.968 -4.400 -14.136 1.00 87.69 102 HIS A C 1
ATOM 768 O O . HIS A 1 102 ? 4.870 -4.647 -13.341 1.00 87.69 102 HIS A O 1
ATOM 774 N N . HIS A 1 103 ? 4.147 -3.553 -15.148 1.00 87.44 103 HIS A N 1
ATOM 775 C CA . HIS A 1 103 ? 5.421 -2.887 -15.432 1.00 87.44 103 HIS A CA 1
ATOM 776 C C . HIS A 1 103 ? 5.456 -1.460 -14.879 1.00 87.44 103 HIS A C 1
ATOM 778 O O . HIS A 1 103 ? 5.700 -0.508 -15.616 1.00 87.44 103 HIS A O 1
ATOM 784 N N . GLY A 1 104 ? 5.190 -1.325 -13.578 1.00 90.44 104 GLY A N 1
ATOM 785 C CA . GLY A 1 104 ? 5.143 -0.048 -12.863 1.00 90.44 104 GLY A CA 1
ATOM 786 C C . GLY A 1 104 ? 3.810 0.697 -12.985 1.00 90.44 104 GLY A C 1
ATOM 787 O O . GLY A 1 104 ? 2.880 0.250 -13.657 1.00 90.44 104 GLY A O 1
ATOM 788 N N . PHE A 1 105 ? 3.712 1.838 -12.297 1.00 94.94 105 PHE A N 1
ATOM 789 C CA . PHE A 1 105 ? 2.461 2.586 -12.132 1.00 94.94 105 PHE A CA 1
ATOM 790 C C . PHE A 1 105 ? 2.656 4.098 -12.288 1.00 94.94 105 PHE A C 1
ATOM 792 O O . PHE A 1 105 ? 3.627 4.675 -11.804 1.00 94.94 105 PHE A O 1
ATOM 799 N N . THR A 1 106 ? 1.700 4.760 -12.942 1.00 95.00 106 THR A N 1
ATOM 800 C CA . THR A 1 106 ? 1.652 6.229 -13.055 1.00 95.00 106 THR A CA 1
ATOM 801 C C . THR A 1 106 ? 0.942 6.863 -11.858 1.00 95.00 106 THR A C 1
ATOM 803 O O . THR A 1 106 ? -0.004 6.267 -11.341 1.00 95.00 106 THR A O 1
ATOM 806 N N . SER A 1 107 ? 1.291 8.109 -11.515 1.00 96.12 107 SER A N 1
ATOM 807 C CA . SER A 1 107 ? 0.597 8.892 -10.476 1.00 96.12 107 SER A CA 1
ATOM 808 C C . SER A 1 107 ? -0.919 8.982 -10.713 1.00 96.12 107 SER A C 1
ATOM 810 O O . SER A 1 107 ? -1.691 8.598 -9.845 1.00 96.12 107 SER A O 1
ATOM 812 N N . THR A 1 108 ? -1.363 9.367 -11.917 1.00 94.56 108 THR A N 1
ATOM 813 C CA . THR A 1 108 ? -2.798 9.501 -12.251 1.00 94.56 108 THR A CA 1
ATOM 814 C C . THR A 1 108 ? -3.570 8.182 -12.136 1.00 94.56 108 THR A C 1
ATOM 816 O O . THR A 1 108 ? -4.707 8.156 -11.661 1.00 94.56 108 THR A O 1
ATOM 819 N N . GLY A 1 109 ? -2.954 7.069 -12.548 1.00 93.62 109 GLY A N 1
ATOM 820 C CA . GLY A 1 109 ? -3.539 5.737 -12.384 1.00 93.62 109 GLY A CA 1
ATOM 821 C C . GLY A 1 109 ? -3.698 5.349 -10.912 1.00 93.62 109 GLY A C 1
ATOM 822 O O . GLY A 1 109 ? -4.743 4.830 -10.525 1.00 93.62 109 GLY A O 1
ATOM 823 N N . LEU A 1 110 ? -2.697 5.654 -10.079 1.00 97.06 110 LEU A N 1
ATOM 824 C CA . LEU A 1 110 ? -2.761 5.422 -8.635 1.00 97.06 110 LEU A CA 1
ATOM 825 C C . LEU A 1 110 ? -3.785 6.326 -7.954 1.00 97.06 110 LEU A C 1
ATOM 827 O O . LEU A 1 110 ? -4.544 5.834 -7.130 1.00 97.06 110 LEU A O 1
ATOM 831 N N . GLU A 1 111 ? -3.862 7.603 -8.318 1.00 96.31 111 GLU A N 1
ATOM 832 C CA . GLU A 1 111 ? -4.861 8.530 -7.782 1.00 96.31 111 GLU A CA 1
ATOM 833 C C . GLU A 1 111 ? -6.280 8.016 -8.044 1.00 96.31 111 GLU A C 1
ATOM 835 O O . GLU A 1 111 ? -7.071 7.854 -7.115 1.00 96.31 111 GLU A O 1
ATOM 840 N N . SER A 1 112 ? -6.565 7.639 -9.296 1.00 94.62 112 SER A N 1
ATOM 841 C CA . SER A 1 112 ? -7.856 7.059 -9.689 1.00 94.62 112 SER A CA 1
ATOM 842 C C . SER A 1 112 ? -8.168 5.795 -8.888 1.00 94.62 112 SER A C 1
ATOM 844 O O . SER A 1 112 ? -9.281 5.605 -8.386 1.00 94.62 112 SER A O 1
ATOM 846 N N . LEU A 1 113 ? -7.165 4.931 -8.728 1.00 95.62 113 LEU A N 1
ATOM 847 C CA . LEU A 1 113 ? -7.309 3.690 -7.988 1.00 95.62 113 LEU A CA 1
ATOM 848 C C . LEU A 1 113 ? -7.577 3.930 -6.492 1.00 95.62 113 LEU A C 1
ATOM 850 O O . LEU A 1 113 ? -8.450 3.288 -5.905 1.00 95.62 113 LEU A O 1
ATOM 854 N N . PHE A 1 114 ? -6.873 4.883 -5.887 1.00 97.50 114 PHE A N 1
ATOM 855 C CA . PHE A 1 114 ? -7.018 5.242 -4.480 1.00 97.50 114 PHE A CA 1
ATOM 856 C C . PHE A 1 114 ? -8.402 5.839 -4.223 1.00 97.50 114 PHE A C 1
ATOM 858 O O . PHE A 1 114 ? -9.121 5.369 -3.339 1.00 97.50 114 PHE A O 1
ATOM 865 N N . THR A 1 115 ? -8.819 6.808 -5.041 1.00 94.50 115 THR A N 1
ATOM 866 C CA . THR A 1 115 ? -10.134 7.446 -4.919 1.00 94.50 115 THR A CA 1
ATOM 867 C C . THR A 1 115 ? -11.271 6.441 -5.090 1.00 94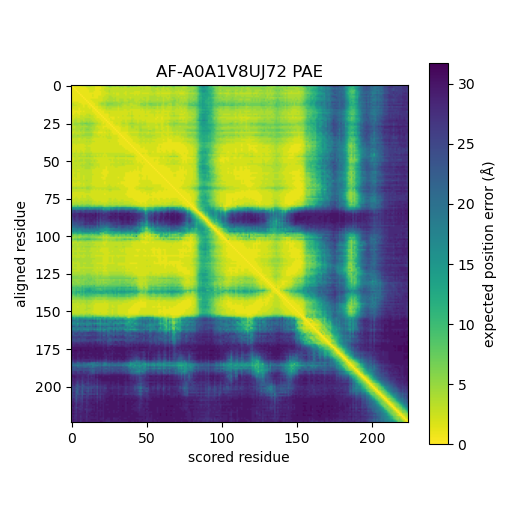.50 115 THR A C 1
ATOM 869 O O . THR A 1 115 ? -12.186 6.409 -4.267 1.00 94.50 115 THR A O 1
ATOM 872 N N . SER A 1 116 ? -11.200 5.565 -6.099 1.00 94.69 116 SER A N 1
ATOM 873 C CA . SER A 1 116 ? -12.227 4.532 -6.320 1.00 94.69 116 SER A CA 1
ATOM 874 C C . SER A 1 116 ? -12.332 3.514 -5.175 1.00 94.69 116 SER A C 1
ATOM 876 O O . SER A 1 116 ? -13.392 2.923 -4.973 1.00 94.69 116 SER A O 1
ATOM 878 N N . SER A 1 117 ? -11.269 3.363 -4.379 1.00 95.50 117 SER A N 1
ATOM 879 C CA . SER A 1 117 ? -11.222 2.475 -3.212 1.00 95.50 117 SER A CA 1
ATOM 880 C C . SER A 1 117 ? -11.626 3.162 -1.901 1.00 95.50 117 SER A C 1
ATOM 882 O O . SER A 1 117 ? -11.582 2.539 -0.842 1.00 95.50 117 SER A O 1
ATOM 884 N N . GLY A 1 118 ? -12.045 4.432 -1.943 1.00 96.06 118 GLY A N 1
ATOM 885 C CA . GLY A 1 118 ? -12.468 5.186 -0.759 1.00 96.06 118 GLY A CA 1
ATOM 886 C C . GLY A 1 118 ? -11.316 5.806 0.036 1.00 96.06 118 GLY A C 1
ATOM 887 O O . GLY A 1 118 ? -11.470 6.067 1.234 1.00 96.06 118 GLY A O 1
ATOM 888 N N . LEU A 1 119 ? -10.170 6.036 -0.609 1.00 97.31 119 LEU A N 1
ATOM 889 C CA . LEU A 1 119 ? -9.079 6.836 -0.060 1.00 97.31 119 LEU A CA 1
ATOM 890 C C . LEU A 1 119 ? -9.203 8.297 -0.533 1.00 97.31 119 LEU A C 1
ATOM 892 O O . LEU A 1 119 ? -9.499 8.570 -1.694 1.00 97.31 119 LEU A O 1
ATOM 896 N N . GLU A 1 120 ? -8.950 9.230 0.375 1.00 96.31 120 GLU A N 1
ATOM 897 C CA . GLU A 1 120 ? -8.846 10.677 0.160 1.00 96.31 120 GLU A CA 1
ATOM 898 C C . GLU A 1 120 ? -7.420 11.164 0.488 1.00 96.31 120 GLU A C 1
ATOM 900 O O . GLU A 1 120 ? -6.559 10.368 0.869 1.00 96.31 120 GLU A O 1
ATOM 905 N N . ASP A 1 121 ? -7.148 12.464 0.342 1.00 96.06 121 ASP A N 1
ATOM 906 C CA . ASP A 1 121 ? -5.839 13.081 0.626 1.00 96.06 121 ASP A CA 1
ATOM 907 C C . ASP A 1 121 ? -4.659 12.390 -0.085 1.00 96.06 121 ASP A C 1
ATOM 909 O O . ASP A 1 121 ? -3.635 12.060 0.534 1.00 96.06 121 ASP A O 1
ATOM 913 N N . PHE A 1 122 ? -4.825 12.141 -1.389 1.00 97.00 122 PHE A N 1
ATOM 914 C CA . PHE A 1 122 ? -3.814 11.488 -2.211 1.00 97.00 122 PHE A CA 1
ATOM 915 C C . PHE A 1 122 ? -2.503 12.285 -2.222 1.00 97.00 122 PHE A C 1
ATOM 917 O O . PHE A 1 122 ? -2.490 13.505 -2.382 1.00 97.00 122 PHE A O 1
ATOM 924 N N . GLY A 1 123 ? -1.388 11.581 -2.047 1.00 96.81 123 GLY A N 1
ATOM 925 C CA . GLY A 1 123 ? -0.045 12.137 -2.168 1.00 96.81 123 GLY A CA 1
ATOM 926 C C . GLY A 1 123 ? 0.845 11.198 -2.966 1.00 96.81 123 GLY A C 1
ATOM 927 O O . GLY A 1 123 ? 0.730 9.982 -2.830 1.00 96.81 123 GLY A O 1
ATOM 928 N N . PHE A 1 124 ? 1.737 11.758 -3.778 1.00 97.12 124 PHE A N 1
ATOM 929 C CA . PHE A 1 124 ? 2.648 11.005 -4.633 1.00 97.12 124 PHE A CA 1
ATOM 930 C C . PHE A 1 124 ? 3.992 11.723 -4.738 1.00 97.12 124 PHE A C 1
ATOM 932 O O . PHE A 1 124 ? 4.033 12.927 -4.986 1.00 97.12 124 PHE A O 1
ATOM 939 N N . GLN A 1 125 ? 5.094 10.992 -4.592 1.00 96.12 125 GLN A N 1
ATOM 940 C CA . GLN A 1 125 ? 6.440 11.518 -4.814 1.00 96.12 125 GLN A CA 1
ATOM 941 C C . GLN A 1 125 ? 7.373 10.427 -5.312 1.00 96.12 125 GLN A C 1
ATOM 943 O O . GLN A 1 125 ? 7.271 9.275 -4.910 1.00 96.12 125 GLN A O 1
ATOM 948 N N . THR A 1 126 ? 8.322 10.798 -6.161 1.00 95.12 126 THR A N 1
ATOM 949 C CA . THR A 1 126 ? 9.398 9.918 -6.617 1.00 95.12 126 THR A CA 1
ATOM 950 C C . THR A 1 126 ? 10.643 10.108 -5.765 1.00 95.12 126 THR A C 1
ATOM 952 O O . THR A 1 126 ? 10.955 11.230 -5.354 1.00 95.12 126 THR A O 1
ATOM 955 N N . LEU A 1 127 ? 11.392 9.031 -5.538 1.00 91.19 127 LEU A N 1
ATOM 956 C CA . LEU A 1 127 ? 12.739 9.143 -4.999 1.00 91.19 127 LEU A CA 1
ATOM 957 C C . LEU A 1 127 ? 13.615 9.903 -6.014 1.00 91.19 127 LEU A C 1
ATOM 959 O O . LEU A 1 127 ? 13.498 9.646 -7.215 1.00 91.19 127 LEU A O 1
ATOM 963 N N . PRO A 1 128 ? 14.470 10.840 -5.559 1.00 88.81 128 PRO A N 1
ATOM 964 C CA . PRO A 1 128 ? 15.322 11.621 -6.457 1.00 88.81 128 PRO A CA 1
ATOM 965 C C . PRO A 1 128 ? 16.299 10.760 -7.258 1.00 88.81 128 PRO A C 1
ATOM 967 O O . PRO A 1 128 ? 16.577 11.057 -8.416 1.00 88.81 128 PRO A O 1
ATOM 970 N N . GLU A 1 129 ? 16.803 9.694 -6.637 1.00 91.69 129 GLU A N 1
ATOM 971 C CA . GLU A 1 129 ? 17.727 8.752 -7.258 1.00 91.69 129 GLU A CA 1
ATOM 972 C C . GLU A 1 129 ? 17.032 7.406 -7.514 1.00 91.69 129 GLU A C 1
ATOM 974 O O . GLU A 1 129 ? 16.297 6.918 -6.646 1.00 91.69 129 GLU A O 1
ATOM 979 N N . PRO A 1 130 ? 17.245 6.784 -8.689 1.00 89.88 130 PRO A N 1
ATOM 980 C CA . PRO A 1 130 ? 16.751 5.441 -8.965 1.00 89.88 130 PRO A CA 1
ATOM 981 C C . PRO A 1 130 ? 17.341 4.397 -8.011 1.00 89.88 130 PRO A C 1
ATOM 983 O O . PRO A 1 130 ? 18.518 4.441 -7.655 1.00 89.88 130 PRO A O 1
ATOM 986 N N . ALA A 1 131 ? 16.542 3.390 -7.664 1.00 89.06 131 ALA A N 1
ATOM 987 C CA . ALA A 1 131 ? 17.040 2.202 -6.990 1.00 89.06 131 ALA A CA 1
ATOM 988 C C . ALA A 1 131 ? 17.841 1.342 -7.977 1.00 89.06 131 ALA A C 1
ATOM 990 O O . ALA A 1 131 ? 17.344 0.999 -9.054 1.00 89.06 131 ALA A O 1
ATOM 991 N N . LYS A 1 132 ? 19.063 0.966 -7.587 1.00 90.06 132 LYS A N 1
ATOM 992 C CA . LYS A 1 132 ? 19.888 -0.021 -8.292 1.00 90.06 132 LYS A CA 1
ATOM 993 C C . LYS A 1 132 ? 19.553 -1.412 -7.770 1.00 90.06 132 LYS A C 1
ATOM 995 O O . LYS A 1 132 ? 19.791 -1.719 -6.607 1.00 90.06 132 LYS A O 1
ATOM 1000 N N . LEU A 1 133 ? 18.979 -2.235 -8.634 1.00 85.25 133 LEU A N 1
ATOM 1001 C CA . LEU A 1 133 ? 18.695 -3.638 -8.372 1.00 85.25 133 LEU A CA 1
ATOM 1002 C C . LEU A 1 133 ? 19.870 -4.463 -8.884 1.00 85.25 133 LEU A C 1
ATOM 1004 O O . LEU A 1 133 ? 20.191 -4.395 -10.071 1.00 85.25 133 LEU A O 1
ATOM 1008 N N . GLU A 1 134 ? 20.496 -5.224 -7.995 1.00 85.56 134 GLU A N 1
ATOM 1009 C CA . GLU A 1 134 ? 21.549 -6.178 -8.333 1.00 85.56 134 GLU A CA 1
ATOM 1010 C C . GLU A 1 134 ? 20.958 -7.586 -8.365 1.00 85.56 134 GLU A C 1
ATOM 1012 O O . GLU A 1 134 ? 20.226 -7.993 -7.459 1.00 85.56 134 GLU A O 1
ATOM 1017 N N . PHE A 1 135 ? 21.263 -8.330 -9.420 1.00 79.06 135 PHE A N 1
ATOM 1018 C CA . PHE A 1 135 ? 20.818 -9.706 -9.590 1.00 79.06 135 PHE A CA 1
ATOM 1019 C C . PHE A 1 135 ? 21.955 -10.678 -9.262 1.00 79.06 135 PHE A C 1
ATOM 1021 O O . PHE A 1 135 ? 23.134 -10.331 -9.304 1.00 79.06 135 PHE A O 1
ATOM 1028 N N . ALA A 1 136 ? 21.599 -11.921 -8.931 1.00 76.69 136 ALA A N 1
ATOM 1029 C CA . ALA A 1 136 ? 22.560 -12.943 -8.509 1.00 76.69 136 ALA A CA 1
ATOM 1030 C C . ALA A 1 136 ? 23.613 -13.288 -9.583 1.00 76.69 136 ALA A C 1
ATOM 1032 O O . ALA A 1 136 ? 24.680 -13.796 -9.248 1.00 76.69 136 ALA A O 1
ATOM 1033 N N . ASP A 1 137 ? 23.323 -13.001 -10.853 1.00 79.31 137 ASP A N 1
ATOM 1034 C CA . ASP A 1 137 ? 24.223 -13.178 -11.997 1.00 79.31 137 ASP A CA 1
ATOM 1035 C C . ASP A 1 137 ? 25.191 -11.995 -12.206 1.00 79.31 137 ASP A C 1
ATOM 1037 O O . ASP A 1 137 ? 25.974 -11.998 -13.155 1.00 79.31 137 ASP A O 1
ATOM 1041 N N . GLY A 1 138 ? 25.158 -10.986 -11.329 1.00 80.81 138 GLY A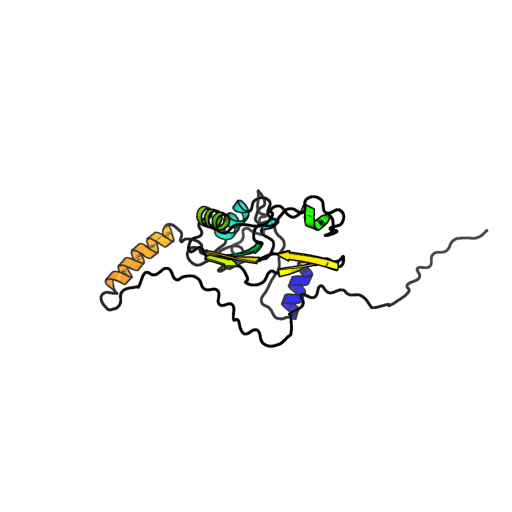 N 1
ATOM 1042 C CA . GLY A 1 138 ? 25.952 -9.763 -11.448 1.00 80.81 138 GLY A CA 1
ATOM 1043 C C . GLY A 1 138 ? 25.346 -8.716 -12.386 1.00 80.81 138 GLY A C 1
ATOM 1044 O O . GLY A 1 138 ? 25.926 -7.643 -12.552 1.00 80.81 138 GLY A O 1
ATOM 1045 N N . GLY A 1 139 ? 24.182 -8.989 -12.986 1.00 81.50 139 GLY A N 1
ATOM 1046 C CA . GLY A 1 139 ? 23.427 -8.002 -13.743 1.00 81.50 139 GLY A CA 1
ATOM 1047 C C . GLY A 1 139 ? 22.881 -6.896 -12.842 1.00 81.50 139 GLY A C 1
ATOM 1048 O O . GLY A 1 139 ? 22.559 -7.120 -11.674 1.00 81.50 139 GLY A O 1
ATOM 1049 N N . THR A 1 140 ? 22.718 -5.699 -13.402 1.00 84.94 140 THR A N 1
ATOM 1050 C CA . THR A 1 140 ? 22.104 -4.568 -12.698 1.00 84.94 140 THR A CA 1
ATOM 1051 C C . THR A 1 140 ? 20.937 -3.984 -13.481 1.00 84.94 140 THR A C 1
ATOM 1053 O O . THR A 1 140 ? 20.828 -4.122 -14.702 1.00 84.94 140 THR A O 1
ATOM 1056 N N . SER A 1 141 ? 20.009 -3.358 -12.765 1.00 83.31 141 SER A N 1
ATOM 1057 C CA . SER A 1 141 ? 18.894 -2.631 -13.358 1.00 83.31 141 SER A CA 1
ATOM 1058 C C . SER A 1 141 ? 18.500 -1.453 -12.484 1.00 83.31 141 SER A C 1
ATOM 1060 O O . SER A 1 141 ? 18.333 -1.603 -11.280 1.00 83.31 141 SER A O 1
ATOM 1062 N N . GLU A 1 142 ? 18.267 -0.298 -13.096 1.00 89.62 142 GLU A N 1
ATOM 1063 C CA . GLU A 1 142 ? 17.783 0.886 -12.387 1.00 89.62 142 GLU A CA 1
ATOM 1064 C C . GLU A 1 142 ? 16.263 1.010 -12.497 1.00 89.62 142 GLU A C 1
ATOM 1066 O O . GLU A 1 142 ? 15.666 0.738 -13.547 1.00 89.62 142 GLU A O 1
ATOM 1071 N N . ARG A 1 143 ? 15.617 1.392 -11.395 1.00 89.81 143 ARG A N 1
ATOM 1072 C CA . ARG A 1 143 ? 14.182 1.683 -11.348 1.00 89.81 143 ARG A CA 1
ATOM 1073 C C . ARG A 1 143 ? 13.921 2.929 -10.517 1.00 89.81 143 ARG A C 1
ATOM 1075 O O . ARG A 1 143 ? 14.335 3.006 -9.364 1.00 89.81 143 ARG A O 1
ATOM 1082 N N . THR A 1 144 ? 13.189 3.888 -11.075 1.00 94.25 144 THR A N 1
ATOM 1083 C CA . THR A 1 144 ? 12.692 5.023 -10.292 1.00 94.25 144 THR A CA 1
ATOM 1084 C C . THR A 1 144 ? 11.569 4.545 -9.382 1.00 94.25 144 THR A C 1
ATOM 1086 O O . THR A 1 144 ? 10.556 4.030 -9.856 1.00 94.25 144 THR A O 1
ATOM 1089 N N . VAL A 1 145 ? 11.762 4.716 -8.077 1.00 95.50 145 VAL A N 1
ATOM 1090 C CA . VAL A 1 145 ? 10.789 4.338 -7.050 1.00 95.50 145 VAL A CA 1
ATOM 1091 C C . VAL A 1 145 ? 9.894 5.537 -6.740 1.00 95.50 145 VAL A C 1
ATOM 1093 O O . VAL A 1 145 ? 10.368 6.671 -6.678 1.00 95.50 145 VAL A O 1
ATOM 1096 N N . PHE A 1 146 ? 8.607 5.294 -6.533 1.00 96.31 146 PHE A N 1
ATOM 1097 C CA . PHE A 1 146 ? 7.658 6.254 -5.992 1.00 96.31 146 PHE A CA 1
ATOM 1098 C C . PHE A 1 146 ? 7.200 5.851 -4.590 1.00 96.31 146 PHE A C 1
ATOM 1100 O O . PHE A 1 146 ? 7.283 4.690 -4.200 1.00 96.31 146 PHE A O 1
ATOM 1107 N N . ILE A 1 147 ? 6.662 6.823 -3.862 1.00 98.06 147 ILE A N 1
ATOM 1108 C CA . ILE A 1 147 ? 5.859 6.659 -2.657 1.00 98.06 147 ILE A CA 1
ATOM 1109 C C . ILE A 1 147 ? 4.516 7.331 -2.929 1.00 98.06 147 ILE A C 1
ATOM 1111 O O . ILE A 1 147 ? 4.463 8.525 -3.224 1.00 98.06 147 ILE A O 1
ATOM 1115 N N . ALA A 1 148 ? 3.440 6.561 -2.831 1.00 98.25 148 ALA A N 1
ATOM 1116 C CA . ALA A 1 148 ? 2.068 7.034 -2.909 1.00 98.25 148 ALA A CA 1
ATOM 1117 C C . ALA A 1 148 ? 1.377 6.814 -1.563 1.00 98.25 148 ALA A C 1
ATOM 1119 O O . ALA A 1 148 ? 1.630 5.808 -0.897 1.00 98.25 148 ALA A O 1
ATOM 1120 N N . LYS A 1 149 ? 0.489 7.724 -1.168 1.00 98.38 149 LYS A N 1
ATOM 1121 C CA . LYS A 1 149 ? -0.337 7.574 0.031 1.00 98.38 149 LYS A CA 1
ATOM 1122 C C . LYS A 1 149 ? -1.775 8.024 -0.191 1.00 98.38 149 LYS A C 1
ATOM 1124 O O . LYS A 1 149 ? -2.041 8.874 -1.034 1.00 98.38 149 LYS A O 1
ATOM 1129 N N . GLY A 1 150 ? -2.681 7.494 0.621 1.00 98.19 150 GLY A N 1
ATOM 1130 C CA . GLY A 1 150 ? -4.061 7.959 0.723 1.00 98.19 150 GLY A CA 1
ATOM 1131 C C . GLY A 1 150 ? -4.651 7.594 2.075 1.00 98.19 150 GLY A C 1
ATOM 1132 O O . GLY A 1 150 ? -4.321 6.555 2.646 1.00 98.19 150 GLY A O 1
ATOM 1133 N N . LYS A 1 151 ? -5.508 8.459 2.601 1.00 98.38 151 LYS A N 1
ATOM 1134 C CA . LYS A 1 151 ? -6.175 8.296 3.892 1.00 98.38 151 LYS A CA 1
ATOM 1135 C C . LYS A 1 151 ? -7.558 7.690 3.679 1.00 98.38 151 LYS A C 1
ATOM 1137 O O . LYS A 1 151 ? -8.301 8.163 2.831 1.00 98.38 151 LYS A O 1
ATOM 1142 N N . ARG A 1 152 ? -7.950 6.670 4.441 1.00 98.06 152 ARG A N 1
ATOM 1143 C CA . ARG A 1 152 ? -9.303 6.099 4.374 1.00 98.06 152 ARG A CA 1
ATOM 1144 C C . ARG A 1 152 ? -10.329 7.165 4.739 1.00 98.06 152 ARG A C 1
ATOM 1146 O O . ARG A 1 152 ? -10.252 7.760 5.813 1.00 98.06 152 ARG A O 1
ATOM 1153 N N . ALA A 1 153 ? -11.320 7.366 3.875 1.00 94.12 153 ALA A N 1
ATOM 1154 C CA . ALA A 1 153 ? -12.405 8.296 4.148 1.00 94.12 153 ALA A CA 1
ATOM 1155 C C . ALA A 1 153 ? -13.210 7.869 5.398 1.00 94.12 153 ALA A C 1
ATOM 1157 O O . ALA A 1 153 ? -13.330 6.673 5.695 1.00 94.12 153 ALA A O 1
ATOM 1158 N N . PRO A 1 154 ? -13.806 8.816 6.144 1.00 90.56 154 PRO A N 1
ATOM 1159 C CA . PRO A 1 154 ? -14.716 8.481 7.235 1.00 90.56 154 PRO A CA 1
ATOM 1160 C C . PRO A 1 154 ? -15.946 7.717 6.722 1.00 90.56 154 PRO A C 1
ATOM 1162 O O . PRO A 1 154 ? -16.439 7.978 5.620 1.00 90.56 154 PRO A O 1
ATOM 1165 N N . THR A 1 155 ? -16.500 6.826 7.549 1.00 82.38 155 THR A N 1
ATOM 1166 C CA . THR A 1 155 ? -17.806 6.198 7.273 1.00 82.38 155 THR A CA 1
ATOM 1167 C C . THR A 1 155 ? -18.919 7.251 7.231 1.00 82.38 155 THR A C 1
ATOM 1169 O O . THR A 1 155 ? -18.752 8.357 7.742 1.00 82.38 155 THR A O 1
ATOM 1172 N N . VAL A 1 156 ? -20.091 6.926 6.670 1.00 74.94 156 VAL A N 1
ATOM 1173 C CA . VAL A 1 156 ? -21.262 7.833 6.692 1.00 74.94 156 VAL A CA 1
ATOM 1174 C C . VAL A 1 156 ? -21.630 8.231 8.129 1.00 74.94 156 VAL A C 1
ATOM 1176 O O . VAL A 1 156 ? -21.895 9.401 8.390 1.00 74.94 156 VAL A O 1
ATOM 1179 N N . ALA A 1 157 ? -21.541 7.294 9.079 1.00 66.56 157 ALA A N 1
ATOM 1180 C CA . ALA A 1 157 ? -21.695 7.578 10.505 1.00 66.56 157 ALA A CA 1
ATOM 1181 C C . ALA A 1 157 ? -20.592 8.512 11.034 1.00 66.56 157 ALA A C 1
ATOM 1183 O O . ALA A 1 157 ? -20.889 9.463 11.747 1.00 66.56 157 ALA A O 1
ATOM 1184 N N . GLY A 1 158 ? -19.334 8.311 10.627 1.00 61.53 158 GLY A N 1
ATOM 1185 C CA . GLY A 1 158 ? -18.230 9.216 10.959 1.00 61.53 158 GLY A CA 1
ATOM 1186 C C . GLY A 1 158 ? -18.405 10.625 10.380 1.00 61.53 158 GLY A C 1
ATOM 1187 O O . GLY A 1 158 ? -18.086 11.608 11.046 1.00 61.53 158 GLY A O 1
ATOM 1188 N N . LYS A 1 159 ? -18.967 10.751 9.171 1.00 68.56 159 LYS A N 1
ATOM 1189 C CA . LYS A 1 159 ? -19.322 12.045 8.563 1.00 68.56 159 LYS A CA 1
ATOM 1190 C C . LYS A 1 159 ? -20.452 12.729 9.335 1.00 68.56 159 LYS A C 1
ATOM 1192 O O . LYS A 1 159 ? -20.335 13.913 9.637 1.00 68.56 159 LYS A O 1
ATOM 1197 N N . LEU A 1 160 ? -21.499 11.988 9.708 1.00 68.56 160 LEU A N 1
ATOM 1198 C CA . LEU A 1 160 ? -22.601 12.497 10.530 1.00 68.56 160 LEU A CA 1
ATOM 1199 C C . LEU A 1 160 ? -22.120 12.925 11.923 1.00 68.56 160 LEU A C 1
ATOM 1201 O O . LEU A 1 160 ? -22.522 13.977 12.412 1.00 68.56 160 LEU A O 1
ATOM 1205 N N . TRP A 1 161 ? -21.218 12.158 12.540 1.00 61.81 161 TRP A N 1
ATOM 1206 C CA . TRP A 1 161 ? -20.6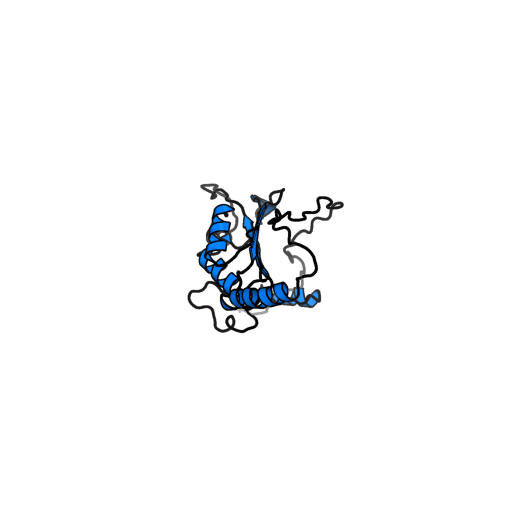81 12.496 13.854 1.00 61.81 161 TRP A CA 1
ATOM 1207 C C . TRP A 1 161 ? -19.767 13.719 13.818 1.00 61.81 161 TRP A C 1
ATOM 1209 O O . TRP A 1 161 ? -19.880 14.576 14.685 1.00 61.81 161 TRP A O 1
ATOM 1219 N N . ARG A 1 162 ? -18.954 13.890 12.766 1.00 65.62 162 ARG A N 1
ATOM 1220 C CA . ARG A 1 162 ? -18.216 15.147 12.536 1.00 65.62 162 ARG A CA 1
ATOM 1221 C C . ARG A 1 162 ? -19.141 16.333 12.268 1.00 65.62 162 ARG A C 1
ATOM 1223 O O . ARG A 1 162 ? -18.816 17.437 12.682 1.00 65.62 162 ARG A O 1
ATOM 1230 N N . PHE A 1 163 ? -20.277 16.129 11.605 1.00 69.50 163 PHE A N 1
ATOM 1231 C CA . PHE A 1 163 ? -21.263 17.189 11.386 1.00 69.50 163 PHE A CA 1
ATOM 1232 C C . PHE A 1 163 ? -21.952 17.620 12.695 1.00 69.50 163 PHE A C 1
ATOM 1234 O O . PHE A 1 163 ? -22.036 18.812 12.973 1.00 69.50 163 PHE A O 1
ATOM 1241 N N . ILE A 1 164 ? -22.388 16.668 13.529 1.00 69.81 164 ILE A N 1
ATOM 1242 C CA . ILE A 1 164 ? -23.027 16.954 14.828 1.00 69.81 164 ILE A CA 1
ATOM 1243 C C . ILE A 1 164 ? -22.009 17.492 15.845 1.00 69.81 164 ILE A C 1
ATOM 1245 O O . ILE A 1 164 ? -22.277 18.483 16.520 1.00 69.81 164 ILE A O 1
ATOM 1249 N N . GLY A 1 165 ? -20.826 16.881 15.929 1.00 60.38 165 GLY A N 1
ATOM 1250 C CA . GLY A 1 165 ? -19.731 17.343 16.783 1.00 60.38 165 GLY A CA 1
ATOM 1251 C C . GLY A 1 165 ? -19.216 18.719 16.361 1.00 60.38 165 GLY A C 1
ATOM 1252 O O . GLY A 1 165 ? -19.055 19.587 17.204 1.00 60.38 165 GLY A O 1
ATOM 1253 N N . GLY A 1 166 ? -19.095 18.978 15.055 1.00 62.69 166 GLY A N 1
ATOM 1254 C CA . GLY A 1 166 ? -18.759 20.299 14.521 1.00 62.69 166 GLY A CA 1
ATOM 1255 C C . GLY A 1 166 ? -19.812 21.371 14.825 1.00 62.69 166 GLY A C 1
ATOM 1256 O O . GLY A 1 166 ? -19.473 22.544 14.931 1.00 62.69 166 GLY A O 1
ATOM 1257 N N . PHE A 1 167 ? -21.079 20.989 15.018 1.00 57.25 167 PHE A N 1
ATOM 1258 C CA . PHE A 1 167 ? -22.119 21.896 15.506 1.00 57.25 167 PHE A CA 1
ATOM 1259 C C . PHE A 1 167 ? -21.938 22.216 16.997 1.00 57.25 167 PHE A C 1
ATOM 1261 O O . PHE A 1 167 ? -22.096 23.368 17.389 1.00 57.25 167 PHE A O 1
ATOM 1268 N N . GLN A 1 168 ? -21.548 21.239 17.823 1.00 50.53 168 GLN A N 1
ATOM 1269 C CA . GLN A 1 168 ? -21.172 21.501 19.218 1.00 50.53 168 GLN A CA 1
ATOM 1270 C C . GLN A 1 168 ? -19.915 22.372 19.307 1.00 50.53 168 GLN A C 1
ATOM 1272 O O . GLN A 1 168 ? -19.945 23.357 20.037 1.00 50.53 168 GLN A O 1
ATOM 1277 N N . ASP A 1 169 ? -18.886 22.086 18.504 1.00 54.16 169 ASP A N 1
ATOM 1278 C CA . ASP A 1 169 ? -17.657 22.882 18.424 1.00 54.16 169 ASP A CA 1
ATOM 1279 C C . ASP A 1 169 ? -17.921 24.304 17.913 1.00 54.16 169 ASP A C 1
ATOM 1281 O O . ASP A 1 169 ? -17.299 25.246 18.387 1.00 54.16 169 ASP A O 1
ATOM 1285 N N . ALA A 1 170 ? -18.862 24.500 16.982 1.00 55.19 170 ALA A N 1
ATOM 1286 C CA . ALA A 1 170 ? -19.270 25.827 16.512 1.00 55.19 170 ALA A CA 1
ATOM 1287 C C . ALA A 1 170 ? -20.058 26.613 17.573 1.00 55.19 170 ALA A C 1
ATOM 1289 O O . ALA A 1 170 ? -19.932 27.835 17.653 1.00 55.19 170 ALA A O 1
ATOM 1290 N N . VAL A 1 171 ? -20.842 25.922 18.407 1.00 56.19 171 VAL A N 1
ATOM 1291 C CA . VAL A 1 171 ? -21.564 26.523 19.539 1.00 56.19 171 VAL A CA 1
ATOM 1292 C C . VAL A 1 171 ? -20.616 26.819 20.711 1.00 56.19 171 VAL A C 1
ATOM 1294 O O . VAL A 1 171 ? -20.763 27.853 21.358 1.00 56.19 171 VAL A O 1
ATOM 1297 N N . SER A 1 172 ? -19.603 25.983 20.963 1.00 54.91 172 SER A N 1
ATOM 1298 C CA . SER A 1 172 ? -18.561 26.245 21.969 1.00 54.91 172 SER A CA 1
ATOM 1299 C C . SER A 1 172 ? -17.441 27.167 21.470 1.00 54.91 172 SER A C 1
ATOM 1301 O O . SER A 1 172 ? -16.729 27.763 22.271 1.00 54.91 172 SER A O 1
ATOM 1303 N N . GLY A 1 173 ? -17.282 27.292 20.153 1.00 48.03 173 GLY A N 1
ATOM 1304 C CA . GLY A 1 173 ? -16.185 27.967 19.459 1.00 48.03 173 GLY A CA 1
ATOM 1305 C C . GLY A 1 173 ? -16.465 29.412 19.057 1.00 48.03 173 GLY A C 1
ATOM 1306 O O . GLY A 1 173 ? -15.679 29.996 18.311 1.00 48.03 173 GLY A O 1
ATOM 1307 N N . GLN A 1 174 ? -17.514 30.052 19.588 1.00 46.94 174 GLN A N 1
ATOM 1308 C CA . GLN A 1 174 ? -17.683 31.512 19.507 1.00 46.94 174 GLN A CA 1
ATOM 1309 C C . GLN A 1 174 ? -16.656 32.266 20.394 1.00 46.94 174 GLN A C 1
ATOM 1311 O O . GLN A 1 174 ? -16.962 33.269 21.032 1.00 46.94 174 GLN A O 1
ATOM 1316 N N . MET A 1 175 ? -15.410 31.784 20.424 1.00 39.34 175 MET A N 1
ATOM 1317 C CA . MET A 1 175 ? -14.211 32.474 20.884 1.00 39.34 175 MET A CA 1
ATOM 1318 C C . MET A 1 175 ? -12.981 31.834 20.209 1.00 39.34 175 MET A C 1
ATOM 1320 O O . MET A 1 175 ? -12.393 30.890 20.719 1.00 39.34 175 MET A O 1
ATOM 1324 N N . GLY A 1 176 ? -12.572 32.381 19.059 1.00 42.56 176 GLY A N 1
ATOM 1325 C CA . GLY A 1 176 ? -11.183 32.288 18.591 1.00 42.56 176 GLY A CA 1
ATOM 1326 C C . GLY A 1 176 ? -10.886 31.396 17.377 1.00 42.56 176 GLY A C 1
ATOM 1327 O O . GLY A 1 176 ? -10.837 30.181 17.479 1.00 42.56 176 GLY A O 1
ATOM 1328 N N . LEU A 1 177 ? -10.495 32.086 16.297 1.00 40.53 177 LEU A N 1
ATOM 1329 C CA . LEU A 1 177 ? -9.635 31.665 15.177 1.00 40.53 177 LEU A CA 1
ATOM 1330 C C . LEU A 1 177 ? -10.258 30.814 14.051 1.00 40.53 177 LEU A C 1
ATOM 1332 O O . LEU A 1 177 ? -10.794 29.730 14.233 1.00 40.53 177 LEU A O 1
ATOM 1336 N N . LYS A 1 178 ? -10.139 31.364 12.835 1.00 34.31 178 LYS A N 1
ATOM 1337 C CA . LYS A 1 178 ? -10.537 30.758 11.558 1.00 34.31 178 LYS A CA 1
ATOM 1338 C C . LYS A 1 178 ? -9.515 29.682 11.156 1.00 34.31 178 LYS A C 1
ATOM 1340 O O . LYS A 1 178 ? -8.326 29.984 11.232 1.00 34.31 178 LYS A O 1
ATOM 1345 N N . PRO A 1 179 ? -9.932 28.506 10.655 1.00 42.12 179 PRO A N 1
ATOM 1346 C CA . PRO A 1 179 ? -9.018 27.566 10.020 1.00 42.12 179 PRO A CA 1
ATOM 1347 C C . PRO A 1 179 ? -8.694 28.049 8.602 1.00 42.12 179 PRO A C 1
ATOM 1349 O O . PRO A 1 179 ? -9.592 28.320 7.800 1.00 42.12 179 PRO A O 1
ATOM 1352 N N . ASP A 1 180 ? -7.412 28.171 8.291 1.00 38.09 180 ASP A N 1
ATOM 1353 C CA . ASP A 1 180 ? -6.888 28.443 6.961 1.00 38.09 180 ASP A CA 1
ATOM 1354 C C . ASP A 1 180 ? -6.934 27.169 6.104 1.00 38.09 180 ASP A C 1
ATOM 1356 O O . ASP A 1 180 ? -6.115 26.260 6.197 1.00 38.09 180 ASP A O 1
ATOM 1360 N N . GLY A 1 181 ? -7.945 27.091 5.240 1.00 44.84 181 GLY A N 1
ATOM 1361 C CA . GLY A 1 181 ? -8.139 25.994 4.293 1.00 44.84 181 GLY A CA 1
ATOM 1362 C C . GLY A 1 181 ? -7.125 25.983 3.149 1.00 44.84 181 GLY A C 1
ATOM 1363 O O . GLY A 1 181 ? -7.495 26.232 2.004 1.00 44.84 181 GLY A O 1
ATOM 1364 N N . THR A 1 182 ? -5.866 25.644 3.427 1.00 36.62 182 THR A N 1
ATOM 1365 C CA . THR A 1 182 ? -4.905 25.270 2.382 1.00 36.62 182 THR A CA 1
ATOM 1366 C C . THR A 1 182 ? -4.559 23.790 2.510 1.00 36.62 182 THR A C 1
ATOM 1368 O O . THR A 1 182 ? -3.988 23.341 3.501 1.00 36.62 182 THR A O 1
ATOM 1371 N N . ALA A 1 183 ? -4.955 23.000 1.509 1.00 40.44 183 ALA A N 1
ATOM 1372 C CA . ALA A 1 183 ? -4.454 21.645 1.327 1.00 40.44 183 ALA A CA 1
ATOM 1373 C C . ALA A 1 183 ? -2.944 21.752 1.065 1.00 40.44 183 ALA A C 1
ATOM 1375 O O . ALA A 1 183 ? -2.521 22.123 -0.028 1.00 40.44 183 ALA A O 1
ATOM 1376 N N . GLY A 1 184 ? -2.144 21.542 2.111 1.00 37.38 184 GLY A N 1
ATOM 1377 C CA . GLY A 1 184 ? -0.695 21.670 2.049 1.00 37.38 184 GLY A CA 1
ATOM 1378 C C . GLY A 1 184 ? -0.101 20.705 1.028 1.00 37.38 184 GLY A C 1
ATOM 1379 O O . GLY A 1 184 ? -0.365 19.504 1.069 1.00 37.38 184 GLY A O 1
ATOM 1380 N N . GLU A 1 185 ? 0.720 21.241 0.128 1.00 45.41 185 GLU A N 1
ATOM 1381 C CA . GLU A 1 185 ? 1.620 20.476 -0.731 1.00 45.41 185 GLU A CA 1
ATOM 1382 C C . GLU A 1 185 ? 2.405 19.482 0.143 1.00 45.41 185 GLU A C 1
ATOM 1384 O O . GLU A 1 185 ? 3.151 19.877 1.046 1.00 45.41 185 GLU A O 1
ATOM 1389 N N . TRP A 1 186 ? 2.199 18.180 -0.068 1.00 56.28 186 TRP A N 1
ATOM 1390 C CA . TRP A 1 186 ? 2.919 17.163 0.688 1.00 56.28 186 TRP A CA 1
ATOM 1391 C C . TRP A 1 186 ? 4.392 17.186 0.276 1.00 56.28 186 TRP A C 1
ATOM 1393 O O . TRP A 1 186 ? 4.756 16.733 -0.805 1.00 56.28 186 TRP A O 1
ATOM 1403 N N . LYS A 1 187 ? 5.249 17.708 1.154 1.00 58.66 187 LYS A N 1
ATOM 1404 C CA . LYS A 1 187 ? 6.701 17.573 1.039 1.00 58.66 187 LYS A CA 1
ATOM 1405 C C . LYS A 1 187 ? 7.128 16.369 1.863 1.00 58.66 187 LYS A C 1
ATOM 1407 O O . LYS A 1 187 ? 7.162 16.468 3.091 1.00 58.66 187 LYS A O 1
ATOM 1412 N N . ALA A 1 188 ? 7.471 15.240 1.236 1.00 58.09 188 ALA A N 1
ATOM 1413 C CA . ALA A 1 188 ? 8.186 14.215 1.987 1.00 58.09 188 ALA A CA 1
ATOM 1414 C C . ALA A 1 188 ? 9.509 14.817 2.458 1.00 58.09 188 ALA A C 1
ATOM 1416 O O . ALA A 1 188 ? 10.300 15.329 1.661 1.00 58.09 188 ALA A O 1
ATOM 1417 N N . GLY A 1 189 ? 9.736 14.783 3.768 1.00 48.16 189 GLY A N 1
ATOM 1418 C CA . GLY A 1 189 ? 10.992 15.198 4.373 1.00 48.16 189 GLY A CA 1
ATOM 1419 C C . GLY A 1 189 ? 12.094 14.193 4.059 1.00 48.16 189 GLY A C 1
ATOM 1420 O O . GLY A 1 189 ? 12.515 13.458 4.945 1.00 48.16 189 GLY A O 1
ATOM 1421 N N . PHE A 1 190 ? 12.568 14.143 2.814 1.00 46.84 190 PHE A N 1
ATOM 1422 C CA . PHE A 1 190 ? 13.832 13.487 2.503 1.00 46.84 190 PHE A CA 1
ATOM 1423 C C . PHE A 1 190 ? 14.948 14.433 2.942 1.00 46.84 190 PHE A C 1
ATOM 1425 O O . PHE A 1 190 ? 15.250 15.422 2.270 1.00 46.84 190 PHE A O 1
ATOM 1432 N N . ARG A 1 191 ? 15.512 14.175 4.125 1.00 36.03 191 ARG A N 1
ATOM 1433 C CA . ARG A 1 191 ? 16.708 14.872 4.603 1.00 36.03 191 ARG A CA 1
ATOM 1434 C C . ARG A 1 191 ? 17.834 14.674 3.587 1.00 36.03 191 ARG A C 1
ATOM 1436 O O . ARG A 1 191 ? 18.170 13.546 3.244 1.00 36.03 191 ARG A O 1
ATOM 1443 N N . LYS A 1 192 ? 18.359 15.785 3.068 1.00 41.91 192 LYS A N 1
ATOM 1444 C CA . LYS A 1 192 ? 19.435 15.808 2.065 1.00 41.91 192 LYS A CA 1
ATOM 1445 C C . LYS A 1 192 ? 20.823 15.651 2.705 1.00 41.91 192 LYS A C 1
ATOM 1447 O O . LYS A 1 192 ? 21.809 15.518 1.993 1.00 41.91 192 LYS A O 1
ATOM 1452 N N . ASP A 1 193 ? 20.898 15.649 4.034 1.00 43.59 193 ASP A N 1
ATOM 1453 C CA . ASP A 1 193 ? 22.091 15.427 4.846 1.00 43.59 193 ASP A CA 1
ATOM 1454 C C . ASP A 1 193 ? 22.190 13.960 5.291 1.00 43.59 193 ASP A C 1
ATOM 1456 O O . ASP A 1 193 ? 22.117 13.618 6.469 1.00 43.59 193 ASP A O 1
ATOM 1460 N N . GLY A 1 194 ? 22.369 13.068 4.314 1.00 38.09 194 GLY A N 1
ATOM 1461 C CA . GLY A 1 194 ? 22.957 11.760 4.574 1.00 38.09 194 GLY A CA 1
ATOM 1462 C C . GLY A 1 194 ? 24.444 11.946 4.850 1.00 38.09 194 GLY A C 1
ATOM 1463 O O . GLY A 1 194 ? 25.226 12.112 3.916 1.00 38.09 194 GLY A O 1
ATOM 1464 N N . GLY A 1 195 ? 24.801 11.975 6.135 1.00 31.34 195 GLY A N 1
ATOM 1465 C CA . GLY A 1 195 ? 26.177 11.863 6.604 1.00 31.34 195 GLY A CA 1
ATOM 1466 C C . GLY A 1 195 ? 26.891 10.663 5.978 1.00 31.34 195 GLY A C 1
ATOM 1467 O O . GLY A 1 195 ? 26.277 9.649 5.642 1.00 31.34 195 GLY A O 1
ATOM 1468 N N . ASP A 1 196 ? 28.183 10.864 5.760 1.00 36.31 196 ASP A N 1
ATOM 1469 C CA . ASP A 1 196 ? 29.208 9.884 5.418 1.00 36.31 196 ASP A CA 1
ATOM 1470 C C . ASP A 1 196 ? 28.837 8.389 5.526 1.00 36.31 196 ASP A C 1
ATOM 1472 O O . ASP A 1 196 ? 28.852 7.756 6.575 1.00 36.31 196 ASP A O 1
ATOM 1476 N N . GLY A 1 197 ? 28.641 7.775 4.358 1.00 43.12 197 GLY A N 1
ATOM 1477 C CA . GLY A 1 197 ? 29.310 6.512 4.045 1.00 43.12 197 GLY A CA 1
ATOM 1478 C C . GLY A 1 197 ? 29.110 5.344 5.014 1.00 43.12 197 GLY A C 1
ATOM 1479 O O . GLY A 1 197 ? 30.083 4.756 5.472 1.00 43.12 197 GLY A O 1
ATOM 1480 N N . SER A 1 198 ? 27.872 4.901 5.222 1.00 33.03 198 SER A N 1
ATOM 1481 C CA . SER A 1 198 ? 27.607 3.476 5.463 1.00 33.03 198 SER A CA 1
ATOM 1482 C C . SER A 1 198 ? 26.250 3.097 4.877 1.00 33.03 198 SER A C 1
ATOM 1484 O O . SER A 1 198 ? 25.202 3.166 5.513 1.00 33.03 198 SER A O 1
ATOM 1486 N N . GLY A 1 199 ? 26.259 2.728 3.594 1.00 31.45 199 GLY A N 1
ATOM 1487 C CA . GLY A 1 199 ? 25.091 2.133 2.960 1.00 31.45 199 GLY A CA 1
ATOM 1488 C C . GLY A 1 199 ? 24.669 0.900 3.753 1.00 31.45 199 GLY A C 1
ATOM 1489 O O . GLY A 1 199 ? 25.449 -0.044 3.895 1.00 31.45 199 GLY A O 1
ATOM 1490 N N . SER A 1 200 ? 23.443 0.908 4.278 1.00 33.09 200 SER A N 1
ATOM 1491 C CA . SER A 1 200 ? 22.805 -0.301 4.791 1.00 33.09 200 SER A CA 1
ATOM 1492 C C . SER A 1 200 ? 22.606 -1.253 3.620 1.00 33.09 200 SER A C 1
ATOM 1494 O O . SER A 1 200 ? 21.626 -1.198 2.882 1.00 33.09 200 SER A O 1
ATOM 1496 N N . ARG A 1 201 ? 23.610 -2.103 3.424 1.00 31.45 201 ARG A N 1
ATOM 1497 C CA . ARG A 1 201 ? 23.556 -3.285 2.583 1.00 31.45 201 ARG A CA 1
ATOM 1498 C C . ARG A 1 201 ? 22.423 -4.141 3.144 1.00 31.45 201 ARG A C 1
ATOM 1500 O O . ARG A 1 201 ? 22.518 -4.620 4.271 1.00 31.45 201 ARG A O 1
ATOM 1507 N N . MET A 1 202 ? 21.344 -4.312 2.385 1.00 31.34 202 MET A N 1
ATOM 1508 C CA . MET A 1 202 ? 20.383 -5.389 2.628 1.00 31.34 202 MET A CA 1
ATOM 1509 C C . MET A 1 202 ? 21.143 -6.692 2.364 1.00 31.34 202 MET A C 1
ATOM 1511 O O . MET A 1 202 ? 21.227 -7.168 1.235 1.00 31.34 202 MET A O 1
ATOM 1515 N N . VAL A 1 203 ? 21.837 -7.185 3.391 1.00 32.84 203 VAL A N 1
ATOM 1516 C CA . VAL A 1 203 ? 22.618 -8.417 3.332 1.00 32.84 203 VAL A CA 1
ATOM 1517 C C . VAL A 1 203 ? 21.625 -9.565 3.228 1.00 32.84 203 VAL A C 1
ATOM 1519 O O . VAL A 1 203 ? 21.010 -9.961 4.213 1.00 32.84 203 VAL A O 1
ATOM 1522 N N . GLY A 1 204 ? 21.481 -10.113 2.022 1.00 29.69 204 GLY A N 1
ATOM 1523 C CA . GLY A 1 204 ? 21.124 -11.515 1.878 1.00 29.69 204 GLY A CA 1
ATOM 1524 C C . GLY A 1 204 ? 22.225 -12.323 2.553 1.00 29.69 204 GLY A C 1
ATOM 1525 O O . GLY A 1 204 ? 23.381 -12.275 2.128 1.00 29.69 204 GLY A O 1
ATOM 1526 N N . THR A 1 205 ? 21.897 -12.995 3.652 1.00 29.50 205 THR A N 1
ATOM 1527 C CA . THR A 1 205 ? 22.818 -13.891 4.346 1.00 29.50 205 THR A CA 1
ATOM 1528 C C . THR A 1 205 ? 23.143 -15.057 3.415 1.00 29.50 205 THR A C 1
ATOM 1530 O O . THR A 1 205 ? 22.341 -15.972 3.238 1.00 29.50 205 THR A O 1
ATOM 1533 N N . LYS A 1 206 ? 24.316 -14.998 2.781 1.00 31.77 206 LYS A N 1
ATOM 1534 C CA . LYS A 1 206 ? 25.022 -16.180 2.292 1.00 31.77 206 LYS A CA 1
ATOM 1535 C C . LYS A 1 206 ? 25.686 -16.823 3.505 1.00 31.77 206 LYS A C 1
ATOM 1537 O O . LYS A 1 206 ? 26.737 -16.356 3.934 1.00 31.77 206 LYS A O 1
ATOM 1542 N N . ASP A 1 207 ? 25.074 -17.869 4.042 1.00 31.23 207 ASP A N 1
ATOM 1543 C CA . ASP A 1 207 ? 25.800 -18.816 4.882 1.00 31.23 207 ASP A CA 1
ATOM 1544 C C . ASP A 1 207 ? 26.580 -19.757 3.960 1.00 31.23 207 ASP A C 1
ATOM 1546 O O . ASP A 1 207 ? 26.050 -20.726 3.420 1.00 31.23 207 ASP A O 1
ATOM 1550 N N . GLU A 1 208 ? 27.860 -19.450 3.766 1.00 32.72 208 GLU A N 1
ATOM 1551 C CA . GLU A 1 208 ? 28.861 -20.436 3.375 1.00 32.72 208 GLU A CA 1
ATOM 1552 C C . GLU A 1 208 ? 29.908 -20.522 4.485 1.00 32.72 208 GLU A C 1
ATOM 1554 O O . GLU A 1 208 ? 30.541 -19.527 4.833 1.00 32.72 208 GLU A O 1
ATOM 1559 N N . GLY A 1 209 ? 30.116 -21.733 5.010 1.00 28.61 209 GLY A N 1
ATOM 1560 C CA . GLY A 1 209 ? 31.347 -22.077 5.718 1.00 28.61 209 GLY A CA 1
ATOM 1561 C C . GLY A 1 209 ? 31.190 -22.552 7.158 1.00 28.61 209 GLY A C 1
ATOM 1562 O O . GLY A 1 209 ? 31.697 -21.927 8.082 1.00 28.61 209 GLY A O 1
ATOM 1563 N N . THR A 1 210 ? 30.632 -23.743 7.360 1.00 29.31 210 THR A N 1
ATOM 1564 C CA . THR A 1 210 ? 31.168 -24.642 8.395 1.00 29.31 210 THR A CA 1
ATOM 1565 C C . THR A 1 210 ? 31.283 -26.044 7.819 1.00 29.31 210 THR A C 1
ATOM 1567 O O . THR A 1 210 ? 30.339 -26.825 7.777 1.00 29.31 210 THR A O 1
ATOM 1570 N N . ALA A 1 211 ? 32.483 -26.345 7.325 1.00 34.44 211 ALA A N 1
ATOM 1571 C CA . ALA A 1 211 ? 32.925 -27.708 7.109 1.00 34.44 211 ALA A CA 1
ATOM 1572 C C . ALA A 1 211 ? 32.961 -28.417 8.471 1.00 34.44 211 ALA A C 1
ATOM 1574 O O . ALA A 1 211 ? 33.744 -28.055 9.348 1.00 34.44 211 ALA A O 1
ATOM 1575 N N . GLY A 1 212 ? 32.101 -29.415 8.646 1.00 27.45 212 GLY A N 1
ATOM 1576 C CA . GLY A 1 212 ? 32.054 -30.237 9.845 1.00 27.45 212 GLY A CA 1
ATOM 1577 C C . GLY A 1 212 ? 31.455 -31.604 9.544 1.00 27.45 212 GLY A C 1
ATOM 1578 O O . GLY A 1 212 ? 30.272 -31.715 9.254 1.00 27.45 212 GLY A O 1
ATOM 1579 N N . GLY A 1 213 ? 32.288 -3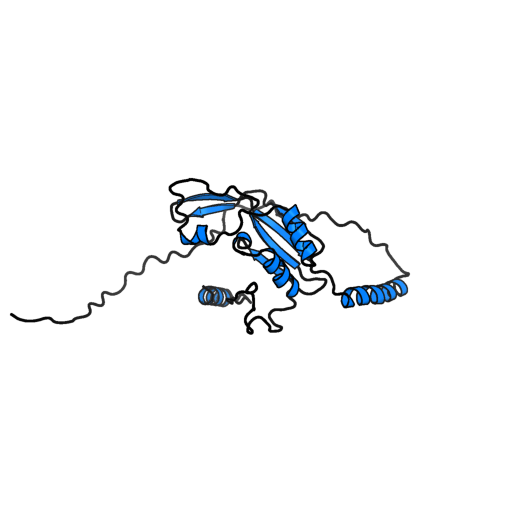2.640 9.655 1.00 28.02 213 GLY A N 1
ATOM 1580 C CA . GLY A 1 213 ? 31.847 -33.995 9.982 1.00 28.02 213 GLY A CA 1
ATOM 1581 C C . GLY A 1 213 ? 31.449 -34.888 8.811 1.00 28.02 213 GLY A C 1
ATOM 1582 O O . GLY A 1 213 ? 30.274 -35.045 8.498 1.00 28.02 213 GLY A O 1
ATOM 1583 N N . MET A 1 214 ? 32.438 -35.588 8.249 1.00 30.08 214 MET A N 1
ATOM 1584 C CA . MET A 1 214 ? 32.228 -36.867 7.568 1.00 30.08 214 MET A CA 1
ATOM 1585 C C . MET A 1 214 ? 31.476 -37.834 8.499 1.00 30.08 214 MET A C 1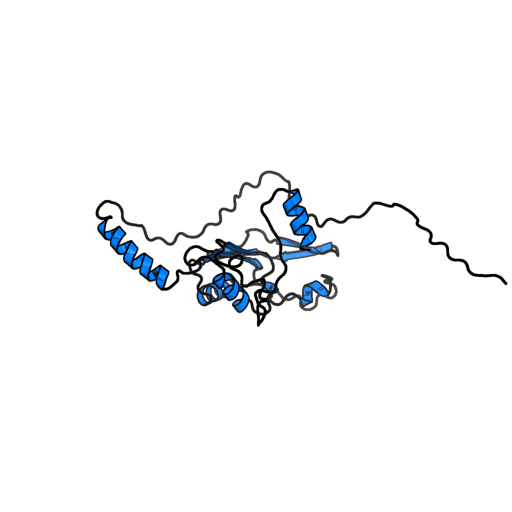
ATOM 1587 O O . MET A 1 214 ? 32.081 -38.434 9.383 1.00 30.08 214 MET A O 1
ATOM 1591 N N . PHE A 1 215 ? 30.184 -38.042 8.260 1.00 28.31 215 PHE A N 1
ATOM 1592 C CA . PHE A 1 215 ? 29.516 -39.290 8.621 1.00 28.31 215 PHE A CA 1
ATOM 1593 C C . PHE A 1 215 ? 29.538 -40.192 7.387 1.00 28.31 215 PHE A C 1
ATOM 1595 O O . PHE A 1 215 ? 28.697 -40.080 6.495 1.00 28.31 215 PHE A O 1
ATOM 1602 N N . ARG A 1 216 ? 30.541 -41.076 7.319 1.00 33.41 216 ARG A N 1
ATOM 1603 C CA . ARG A 1 216 ? 30.456 -42.269 6.473 1.00 33.41 216 ARG A CA 1
ATOM 1604 C C . ARG A 1 216 ? 29.384 -43.164 7.088 1.00 33.41 216 ARG A C 1
ATOM 1606 O O . ARG A 1 216 ? 29.509 -43.564 8.239 1.00 33.41 216 ARG A O 1
ATOM 1613 N N . ARG A 1 217 ? 28.320 -43.423 6.332 1.00 33.41 217 ARG A N 1
ATOM 1614 C CA . ARG A 1 217 ? 27.434 -44.556 6.583 1.00 33.41 217 ARG A CA 1
ATOM 1615 C C . ARG A 1 217 ? 28.105 -45.785 5.985 1.00 33.41 217 ARG A C 1
ATOM 1617 O O . ARG A 1 217 ? 28.328 -45.833 4.778 1.00 33.41 217 ARG A O 1
ATOM 1624 N N . ASP A 1 218 ? 28.455 -46.716 6.859 1.00 33.75 218 ASP A N 1
ATOM 1625 C CA . ASP A 1 218 ? 28.776 -48.089 6.510 1.00 33.75 218 ASP A CA 1
ATOM 1626 C C . ASP A 1 218 ? 27.518 -48.769 5.957 1.00 33.75 218 ASP A C 1
ATOM 1628 O O . ASP A 1 218 ? 26.488 -48.771 6.627 1.00 33.75 218 ASP A O 1
ATOM 1632 N N . GLU A 1 219 ? 27.612 -49.382 4.777 1.00 35.47 219 GLU A N 1
ATOM 1633 C CA . GLU A 1 219 ? 26.848 -50.592 4.459 1.00 35.47 219 GLU A CA 1
ATOM 1634 C C . GLU A 1 219 ? 27.716 -51.565 3.637 1.00 35.47 219 GLU A C 1
ATOM 1636 O O . GLU A 1 219 ? 28.495 -51.121 2.786 1.00 35.47 219 GLU A O 1
ATOM 1641 N N . PRO A 1 220 ? 27.624 -52.886 3.893 1.00 42.56 220 PRO A N 1
ATOM 1642 C CA . PRO A 1 220 ? 28.496 -53.890 3.303 1.00 42.56 220 PRO A CA 1
ATOM 1643 C C . PRO A 1 220 ? 27.842 -54.582 2.099 1.00 42.56 220 PRO A C 1
ATOM 1645 O O . PRO A 1 220 ? 26.713 -55.055 2.171 1.00 42.56 220 PRO A O 1
ATOM 1648 N N . VAL A 1 221 ? 28.601 -54.754 1.021 1.00 40.69 221 VAL A N 1
ATOM 1649 C CA . VAL A 1 221 ? 28.355 -55.749 -0.036 1.00 40.69 221 VAL A CA 1
ATOM 1650 C C . VAL A 1 221 ? 29.755 -56.199 -0.453 1.00 40.69 221 VAL A C 1
ATOM 1652 O O . VAL A 1 221 ? 30.589 -55.358 -0.759 1.00 40.69 221 VAL A O 1
ATOM 1655 N N . GLY A 1 222 ? 30.185 -57.450 -0.392 1.00 38.34 222 GLY A N 1
ATOM 1656 C CA . GLY A 1 222 ? 29.509 -58.730 -0.535 1.00 38.34 222 GLY A CA 1
ATOM 1657 C C . GLY A 1 222 ? 30.486 -59.559 -1.375 1.00 38.34 222 GLY A C 1
ATOM 1658 O O . GLY A 1 222 ? 30.929 -59.093 -2.419 1.00 38.34 222 GLY A O 1
ATOM 1659 N N . LYS A 1 223 ? 30.918 -60.703 -0.844 1.00 42.88 223 LYS A N 1
ATOM 1660 C CA . LYS A 1 223 ? 31.878 -61.625 -1.465 1.00 42.88 223 LYS A CA 1
ATOM 1661 C C . LYS A 1 223 ? 31.322 -62.170 -2.786 1.00 42.88 223 LYS A C 1
ATOM 1663 O O . LYS A 1 223 ? 30.155 -62.547 -2.812 1.00 42.88 223 LYS A O 1
ATOM 1668 N N . ASP A 1 224 ? 32.129 -62.188 -3.841 1.00 47.56 224 ASP A N 1
ATOM 1669 C CA . ASP A 1 224 ? 32.801 -63.376 -4.404 1.00 47.56 224 ASP A CA 1
ATOM 1670 C C . ASP A 1 224 ? 33.682 -62.969 -5.600 1.00 47.56 224 ASP A C 1
ATOM 1672 O O . ASP A 1 224 ? 33.281 -62.048 -6.352 1.00 47.56 224 ASP A O 1
#

Foldseek 3Di:
DQVVVQVVCVVVVHPDHDDDFDLLPPDGDPVCVDLVNAAALEDEDAACCQLDLDSLSVLLSNLRRHHAPRHKYKYKYFAADDDPDDPPDPPPPPVVSVRGNGRHDDLVRVVVSCVVSQFALKDKDWDPAWDWDAGPVRDIDTTIMMMIMTHHHHDPVRVVCCVVVVVVCVVVVPDDDDDDPDSDRDDDPPPPPPDDDDPPPPDPDDDDDDDDDDPDDDDDDDDD

Mean predicted aligned error: 14.33 Å

Secondary structure (DSSP, 8-state):
-HHHHHHHHHHTT---------SSSSS--GGGSSGGGS-BSEEEEES-GGG-S-HHHHHHHHHTTBPTTT-EEEEEEEPP-----S-TT--S-HHHHTT---S---HHHHHHHHHHTTEEEEEEEE-SS-EEEEPTTS-EEEE-EEEEEEEEPPPHHHHHHHHHHHHHHHHH-SSS---------------S---SS---------------------------

Sequence (224 aa):
MVEAYNAAATASGANAKATVGDLVAETVAPDFQGEEWKDFDVAVIGLGFHHFADPALAVKRLTERLKPGTGVLVIVDFLPFAPKEHQHHSHSGPDMQTTIKHHGFTSTGLESLFTSSGLEDFGFQTLPEPAKLEFADGGTSERTVFIAKGKRAPTVAGKLWRFIGGFQDAVSGQMGLKPDGTAGEWKAGFRKDGGDGSGSRMVGTKDEGTAGGMFRRDEPVGKD

Radius of gyration: 24.8 Å; Cα contacts (8 Å, |Δi|>4): 256; chains: 1; bounding box: 56×96×48 Å

Nearest PDB structures (foldseek):
  7y9c-assembly2_B  TM=5.963E-01  e=3.476E-05  Homo sapiens
  8gzf-assembly1_A  TM=6.105E-01  e=2.261E-04  Homo sapiens
  6ix3-assembly1_A  TM=5.228E-01  e=2.562E-04  Aspergillus flavus NRRL3357
  6ix7-assembly1_A  TM=5.231E-01  e=3.289E-04  Aspergillus flavus NRRL3357
  8xte-assembly3_D  TM=5.630E-01  e=1.382E-03  Penicillium brevicompactum

Solvent-accessible surface area (backbone atoms only — not comparable to full-atom values): 14079 Å² total; per-residue (Å²): 109,50,68,60,50,34,50,50,23,56,76,69,70,44,99,59,81,63,81,88,82,57,79,67,44,97,72,55,56,73,91,67,68,48,73,90,58,37,61,29,64,64,48,77,43,73,75,51,60,39,46,43,88,52,56,66,55,43,51,32,50,51,44,73,21,28,24,65,56,69,4,30,44,36,41,32,38,41,43,68,49,83,75,84,77,86,60,88,84,66,72,63,52,79,74,59,64,74,49,54,62,47,57,45,53,54,71,69,60,49,49,53,52,38,46,76,43,47,27,39,81,71,44,76,49,67,52,93,64,58,47,78,45,76,43,98,81,73,50,72,47,78,40,48,34,33,44,35,36,24,30,25,45,52,46,74,66,51,50,50,47,51,53,54,48,48,51,51,49,56,69,72,43,85,69,78,84,82,84,81,91,67,89,71,81,85,73,79,83,73,75,86,79,73,72,83,87,72,81,84,70,85,72,77,82,78,90,79,86,79,92,74,78,91,76,81,81,87,80,90,84,78,93,130

pLDDT: mean 75.15, std 25.32, range [27.45, 98.75]